Protein AF-A0A966YAI9-F1 (afdb_monomer_lite)

Foldseek 3Di:
DDDDDDDDDDDDDDPPDPDPVVVVVVLVVVLVVQCVVDPFDFDWDDDPPDTDTDTDRSVNVVVVVVVVVVVVVVVVVVVVVVVCCVVPDPCPVVVVVVVVVVVVVVVVVVVVVVVVVVVVVVVVVVVVVVVVVVVVVVVVVVVVVVVVVVVVVVVVVVVVVVVVVVVVVVVVVVVVVVVVVVVCPVDDDPPVVVVVVVVVVVVVVVVVVVVVVVVVVVVVVVVVVVVVVVVVVVVVVVVVVVVVVVVVVVVVVVVVVCVVCVVVCVVCVVVVHHVVVVVVVVD

Sequence (283 aa):
MPAPKMDVTKLASGKKAWDPFMKLGLLQRIDRVFSGLFPERRVFLKSDDDTRFIRLRPSTQAGVFGGVALIIAWSIVATSILLIDSIGAGNFREQAIRDQETYQQRLQIMASERDASVKIATTVMASYEAALAEIAVMQERLLAQEVDRLELASGVDVLQSNLNAALVERSELTTELERAQSENDGSEDAQTVAKATTRDMATIDYLTTALRDTAQERDKIIKDAQAALNQAEELRIEMRLMEERNELIFRQIEEAMNVSIGPLDKMFRASGQDPERIMSTIR

Structure (mmCIF, N/CA/C/O backbone):
data_AF-A0A966YAI9-F1
#
_entry.id   AF-A0A966YAI9-F1
#
loop_
_atom_site.group_PDB
_atom_site.id
_atom_site.type_symbol
_atom_site.label_atom_id
_atom_site.label_alt_id
_atom_site.label_comp_id
_atom_site.label_asym_id
_atom_site.label_entity_id
_atom_site.label_seq_id
_atom_site.pdbx_PDB_ins_code
_atom_site.Cartn_x
_atom_site.Cartn_y
_atom_site.Cartn_z
_atom_site.occupancy
_atom_site.B_iso_or_equiv
_atom_site.auth_seq_id
_atom_site.auth_comp_id
_atom_site.auth_asym_id
_atom_site.auth_atom_id
_atom_site.pdbx_PDB_model_num
ATOM 1 N N . MET A 1 1 ? 7.667 8.302 -122.338 1.00 32.66 1 MET A N 1
ATOM 2 C CA . MET A 1 1 ? 7.157 9.476 -123.090 1.00 32.66 1 MET A CA 1
ATOM 3 C C . MET A 1 1 ? 6.673 10.512 -122.072 1.00 32.66 1 MET A C 1
ATOM 5 O O . MET A 1 1 ? 6.240 10.070 -121.016 1.00 32.66 1 MET A O 1
ATOM 9 N N . PRO A 1 2 ? 6.773 11.828 -122.328 1.00 43.25 2 PRO A N 1
ATOM 10 C CA . PRO A 1 2 ? 8.049 12.561 -122.367 1.00 43.25 2 PRO A CA 1
ATOM 11 C C . PRO A 1 2 ? 8.095 13.783 -121.405 1.00 43.25 2 PRO A C 1
ATOM 13 O O . PRO A 1 2 ? 7.122 14.085 -120.726 1.00 43.25 2 PRO A O 1
ATOM 16 N N . ALA A 1 3 ? 9.245 14.470 -121.344 1.00 48.38 3 ALA A N 1
ATOM 17 C CA . ALA A 1 3 ? 9.488 15.676 -120.527 1.00 48.38 3 ALA A CA 1
ATOM 18 C C . ALA A 1 3 ? 8.989 16.985 -121.189 1.00 48.38 3 ALA A C 1
ATOM 20 O O . ALA A 1 3 ? 8.608 16.964 -122.362 1.00 48.38 3 ALA A O 1
ATOM 21 N N . PRO A 1 4 ? 9.030 18.126 -120.467 1.00 53.78 4 PRO A N 1
ATOM 22 C CA . PRO A 1 4 ? 10.086 19.141 -120.723 1.00 53.78 4 PRO A CA 1
ATOM 23 C C . PRO A 1 4 ? 10.650 19.748 -119.391 1.00 53.78 4 PRO A C 1
ATOM 25 O O . PRO A 1 4 ? 9.991 19.650 -118.364 1.00 53.78 4 PRO A O 1
ATOM 28 N N . LYS A 1 5 ? 11.908 20.219 -119.215 1.00 46.94 5 LYS A N 1
ATOM 29 C CA . LYS A 1 5 ? 12.649 21.368 -119.824 1.00 46.94 5 LYS A CA 1
ATOM 30 C C . LYS A 1 5 ? 11.814 22.675 -119.799 1.00 46.94 5 LYS A C 1
ATOM 32 O O . LYS A 1 5 ? 10.660 22.618 -120.175 1.00 46.94 5 LYS A O 1
ATOM 37 N N . MET A 1 6 ? 12.240 23.886 -119.414 1.00 40.56 6 MET A N 1
ATOM 38 C CA . MET A 1 6 ? 13.531 24.579 -119.175 1.00 40.56 6 MET A CA 1
ATOM 39 C C . MET A 1 6 ? 13.192 25.963 -118.510 1.00 40.56 6 MET A C 1
ATOM 41 O O . MET A 1 6 ? 12.035 26.358 -118.599 1.00 40.56 6 MET A O 1
ATOM 45 N N . ASP A 1 7 ? 14.040 26.790 -117.870 1.00 42.19 7 ASP A N 1
ATOM 46 C CA . ASP A 1 7 ? 15.460 26.745 -117.448 1.00 42.19 7 ASP A CA 1
ATOM 47 C C . ASP A 1 7 ? 15.748 27.815 -116.329 1.00 42.19 7 ASP A C 1
ATOM 49 O O . ASP A 1 7 ? 14.828 28.393 -115.755 1.00 42.19 7 ASP A O 1
ATOM 53 N N . VAL A 1 8 ? 17.029 28.080 -116.031 1.00 49.47 8 VAL A N 1
ATOM 54 C CA . VAL A 1 8 ? 17.659 29.076 -115.124 1.00 49.47 8 VAL A CA 1
ATOM 55 C C . VAL A 1 8 ? 17.042 30.484 -114.935 1.00 49.47 8 VAL A C 1
ATOM 57 O O . VAL A 1 8 ? 16.846 31.227 -115.888 1.00 49.47 8 VAL A O 1
ATOM 60 N N . THR A 1 9 ? 17.057 30.979 -113.683 1.00 43.94 9 THR A N 1
ATOM 61 C CA . THR A 1 9 ? 17.767 32.237 -113.315 1.00 43.94 9 THR A CA 1
ATOM 62 C C . THR A 1 9 ? 18.320 32.199 -111.877 1.00 43.94 9 THR A C 1
ATOM 64 O O . THR A 1 9 ? 17.805 31.515 -110.998 1.00 43.94 9 THR A O 1
ATOM 67 N N . LYS A 1 10 ? 19.436 32.909 -111.660 1.00 49.66 10 LYS A N 1
ATOM 68 C CA . LYS A 1 10 ? 20.232 32.964 -110.417 1.00 49.66 10 LYS A CA 1
ATOM 69 C C . LYS A 1 10 ? 19.515 33.714 -109.286 1.00 49.66 10 LYS A C 1
ATOM 71 O O . LYS A 1 10 ? 18.929 34.752 -109.560 1.00 49.66 10 LYS A O 1
ATOM 76 N N . LEU A 1 11 ? 19.802 33.354 -108.029 1.00 42.94 11 LEU A N 1
ATOM 77 C CA . LEU A 1 11 ? 20.073 34.341 -106.968 1.00 42.94 11 LEU A CA 1
ATOM 78 C C . LEU A 1 11 ? 21.028 33.776 -105.893 1.00 42.94 11 LEU A C 1
ATOM 80 O O . LEU A 1 11 ? 20.939 32.619 -105.491 1.00 42.94 11 LEU A O 1
ATOM 84 N N . ALA A 1 12 ? 21.988 34.618 -105.502 1.00 40.06 12 ALA A N 1
ATOM 85 C CA . ALA A 1 12 ? 23.092 34.409 -104.558 1.00 40.06 12 ALA A CA 1
ATOM 86 C C . ALA A 1 12 ? 22.718 33.610 -103.285 1.00 40.06 12 ALA A C 1
ATOM 88 O O . ALA A 1 12 ? 21.719 33.882 -102.635 1.00 40.06 12 ALA A O 1
ATOM 89 N N . SER A 1 13 ? 23.470 32.567 -102.915 1.00 42.06 13 SER A N 1
ATOM 90 C CA . SER A 1 13 ? 24.744 32.650 -102.166 1.00 42.06 13 SER A CA 1
ATOM 91 C C . SER A 1 13 ? 24.611 33.300 -100.779 1.00 42.06 13 SER A C 1
ATOM 93 O O . SER A 1 13 ? 24.667 34.517 -100.645 1.00 42.06 13 SER A O 1
ATOM 95 N N . GLY A 1 14 ? 24.538 32.458 -99.740 1.00 38.31 14 GLY A N 1
ATOM 96 C CA . GLY A 1 14 ? 24.472 32.877 -98.333 1.00 38.31 14 GLY A CA 1
ATOM 97 C C . GLY A 1 14 ? 24.963 31.825 -97.328 1.00 38.31 14 GLY A C 1
ATOM 98 O O . GLY A 1 14 ? 24.524 31.818 -96.180 1.00 38.31 14 GLY A O 1
ATOM 99 N N . LYS A 1 15 ? 25.855 30.903 -97.728 1.00 48.22 15 LYS A N 1
ATOM 100 C CA . LYS A 1 15 ? 26.471 29.963 -96.776 1.00 48.22 15 LYS A CA 1
ATOM 101 C C . LYS A 1 15 ? 27.465 30.732 -95.899 1.00 48.22 15 LYS A C 1
ATOM 103 O O . LYS A 1 15 ? 28.557 31.050 -96.361 1.00 48.22 15 LYS A O 1
ATOM 108 N N . LYS A 1 16 ? 27.099 31.005 -94.640 1.00 46.38 16 LYS A N 1
ATOM 109 C CA . LYS A 1 16 ? 28.009 31.525 -93.602 1.00 46.38 16 LYS A CA 1
ATOM 110 C C . LYS A 1 16 ? 29.106 30.493 -93.309 1.00 46.38 16 LYS A C 1
ATOM 112 O O . LYS A 1 16 ? 28.989 29.682 -92.391 1.00 46.38 16 LYS A O 1
ATOM 117 N N . ALA A 1 17 ? 30.169 30.513 -94.108 1.00 46.50 17 ALA A N 1
ATOM 118 C CA . ALA A 1 17 ? 31.429 29.895 -93.734 1.00 46.50 17 ALA A CA 1
ATOM 119 C C . ALA A 1 17 ? 31.936 30.600 -92.468 1.00 46.50 17 ALA A C 1
ATOM 121 O O . ALA A 1 17 ? 32.017 31.824 -92.430 1.00 46.50 17 ALA A O 1
ATOM 122 N N . TRP A 1 18 ? 32.219 29.839 -91.413 1.00 47.44 18 TRP A N 1
ATOM 123 C CA . TRP A 1 18 ? 32.830 30.392 -90.207 1.00 47.44 18 TRP A CA 1
ATOM 124 C C . TRP A 1 18 ? 34.301 30.693 -90.490 1.00 47.44 18 TRP A C 1
ATOM 126 O O . TRP A 1 18 ? 35.087 29.771 -90.720 1.00 47.44 18 TRP A O 1
ATOM 136 N N . ASP A 1 19 ? 34.666 31.974 -90.467 1.00 53.09 19 ASP A N 1
ATOM 137 C CA . ASP A 1 19 ? 35.997 32.429 -90.859 1.00 53.09 19 ASP A CA 1
ATOM 138 C C . ASP A 1 19 ? 37.114 31.814 -89.994 1.00 53.09 19 ASP A C 1
ATOM 140 O O . ASP A 1 19 ? 37.069 31.906 -88.758 1.00 53.09 19 ASP A O 1
ATOM 144 N N . PRO A 1 20 ? 38.192 31.272 -90.598 1.00 55.00 20 PRO A N 1
ATOM 145 C CA . PRO A 1 20 ? 39.353 30.795 -89.843 1.00 55.00 20 PRO A CA 1
ATOM 146 C C . PRO A 1 20 ? 40.054 31.924 -89.062 1.00 55.00 20 PRO A C 1
ATOM 148 O O . PRO A 1 20 ? 40.731 31.663 -88.066 1.00 55.00 20 PRO A O 1
ATOM 151 N N . PHE A 1 21 ? 39.836 33.186 -89.448 1.00 52.75 21 PHE A N 1
ATOM 152 C CA . PHE A 1 21 ? 40.378 34.366 -88.773 1.00 52.75 21 PHE A CA 1
ATOM 153 C C . PHE A 1 21 ? 39.797 34.601 -87.368 1.00 52.75 21 PHE A C 1
ATOM 155 O O . PHE A 1 21 ? 40.538 35.018 -86.476 1.00 52.75 21 PHE A O 1
ATOM 162 N N . MET A 1 22 ? 38.522 34.267 -87.111 1.00 54.09 22 MET A N 1
ATOM 163 C CA . MET A 1 22 ? 37.964 34.374 -85.751 1.00 54.09 22 MET A CA 1
ATOM 164 C C . MET A 1 22 ? 38.626 33.389 -84.783 1.00 54.09 22 MET A C 1
ATOM 166 O O . MET A 1 22 ? 38.847 33.729 -83.620 1.00 54.09 22 MET A O 1
ATOM 170 N N . LYS A 1 23 ? 39.009 32.196 -85.264 1.00 51.62 23 LYS A N 1
ATOM 171 C CA . LYS A 1 23 ? 39.736 31.212 -84.449 1.00 51.62 23 LYS A CA 1
ATOM 172 C C . LYS A 1 23 ? 41.107 31.746 -84.031 1.00 51.62 23 LYS A C 1
ATOM 174 O O . LYS A 1 23 ? 41.444 31.644 -82.856 1.00 51.62 23 LYS A O 1
ATOM 179 N N . LEU A 1 24 ? 41.852 32.386 -84.940 1.00 55.16 24 LEU A N 1
ATOM 180 C CA . LEU A 1 24 ? 43.122 33.048 -84.605 1.00 55.16 24 LEU A CA 1
ATOM 181 C C . LEU A 1 24 ? 42.940 34.160 -83.559 1.00 55.16 24 LEU A C 1
ATOM 183 O O . LEU A 1 24 ? 43.685 34.199 -82.583 1.00 55.16 24 LEU A O 1
ATOM 187 N N . GLY A 1 25 ? 41.939 35.031 -83.725 1.00 56.38 25 GLY A N 1
ATOM 188 C CA . GLY A 1 25 ? 41.693 36.142 -82.798 1.00 56.38 25 GLY A CA 1
ATOM 189 C C . GLY A 1 25 ? 41.266 35.698 -81.393 1.00 56.38 25 GLY A C 1
ATOM 190 O O . GLY A 1 25 ? 41.714 36.278 -80.404 1.00 56.38 25 GLY A O 1
ATOM 191 N N . LEU A 1 26 ? 40.440 34.652 -81.286 1.00 59.31 26 LEU A N 1
ATOM 192 C CA . LEU A 1 26 ? 40.054 34.059 -80.000 1.00 59.31 26 LEU A CA 1
ATOM 193 C C . LEU A 1 26 ? 41.229 33.336 -79.336 1.00 59.31 26 LEU A C 1
ATOM 195 O O . LEU A 1 26 ? 41.488 33.580 -78.161 1.00 59.31 26 LEU A O 1
ATOM 199 N N . LEU A 1 27 ? 41.989 32.530 -80.086 1.00 55.25 27 LEU A N 1
ATOM 200 C CA . LEU A 1 27 ? 43.189 31.860 -79.574 1.00 55.25 27 LEU A CA 1
ATOM 201 C C . LEU A 1 27 ? 44.230 32.866 -79.068 1.00 55.25 27 LEU A C 1
ATOM 203 O O . LEU A 1 27 ? 44.759 32.676 -77.983 1.00 55.25 27 LEU A O 1
ATOM 207 N N . GLN A 1 28 ? 44.461 33.975 -79.778 1.00 60.47 28 GLN A N 1
ATOM 208 C CA . GLN A 1 28 ? 45.377 35.037 -79.336 1.00 60.47 28 GLN A CA 1
ATOM 209 C C . GLN A 1 28 ? 44.883 35.800 -78.099 1.00 60.47 28 GLN A C 1
ATOM 211 O O . GLN A 1 28 ? 45.699 36.255 -77.300 1.00 60.47 28 GLN A O 1
ATOM 216 N N . ARG A 1 29 ? 43.565 35.969 -77.923 1.00 58.81 29 ARG A N 1
ATOM 217 C CA . ARG A 1 29 ? 42.994 36.584 -76.711 1.00 58.81 29 ARG A CA 1
ATOM 218 C C . ARG A 1 29 ? 43.079 35.639 -75.514 1.00 58.81 29 ARG A C 1
ATOM 220 O O . ARG A 1 29 ? 43.425 36.092 -74.430 1.00 58.81 29 ARG A O 1
ATOM 227 N N . ILE A 1 30 ? 42.839 34.346 -75.726 1.00 59.09 30 ILE A N 1
ATOM 228 C CA . ILE A 1 30 ? 43.026 33.300 -74.714 1.00 59.09 30 ILE A CA 1
ATOM 229 C C . ILE A 1 30 ? 44.511 33.206 -74.335 1.00 59.09 30 ILE A C 1
ATOM 231 O O . ILE A 1 30 ? 44.821 33.358 -73.160 1.00 59.09 30 ILE A O 1
ATOM 235 N N . ASP A 1 31 ? 45.436 33.085 -75.297 1.00 57.22 31 ASP A N 1
ATOM 236 C CA . ASP A 1 31 ? 46.885 33.093 -75.027 1.00 57.22 31 ASP A CA 1
ATOM 237 C C . ASP A 1 31 ? 47.309 34.360 -74.264 1.00 57.22 31 ASP A C 1
ATOM 239 O O . ASP A 1 31 ? 48.105 34.249 -73.345 1.00 57.22 31 ASP A O 1
ATOM 243 N N . ARG A 1 32 ? 46.756 35.547 -74.566 1.00 59.72 32 ARG A N 1
ATOM 244 C CA . ARG A 1 32 ? 47.108 36.807 -73.872 1.00 59.72 32 ARG A CA 1
ATOM 245 C C . ARG A 1 32 ? 46.563 36.914 -72.442 1.00 59.72 32 ARG A C 1
ATOM 247 O O . ARG A 1 32 ? 47.169 37.590 -71.615 1.00 59.72 32 ARG A O 1
ATOM 254 N N . VAL A 1 33 ? 45.431 36.277 -72.142 1.00 61.25 33 VAL A N 1
ATOM 255 C CA . VAL A 1 33 ? 44.892 36.192 -70.771 1.00 61.25 33 VAL A CA 1
ATOM 256 C C . VAL A 1 33 ? 45.637 35.115 -69.976 1.00 61.25 33 VAL A C 1
ATOM 258 O O . VAL A 1 33 ? 46.024 35.347 -68.834 1.00 61.25 33 VAL A O 1
ATOM 261 N N . PHE A 1 34 ? 45.915 33.962 -70.589 1.00 55.72 34 PHE A N 1
ATOM 262 C CA . PHE A 1 34 ? 46.631 32.863 -69.939 1.00 55.72 34 PHE A CA 1
ATOM 263 C C . PHE A 1 34 ? 48.150 33.077 -69.850 1.00 55.72 34 PHE A C 1
ATOM 265 O O . PHE A 1 34 ? 48.759 32.535 -68.932 1.00 55.72 34 PHE A O 1
ATOM 272 N N . SER A 1 35 ? 48.768 33.916 -70.690 1.00 55.69 35 SER A N 1
ATOM 273 C CA . SER A 1 35 ? 50.199 34.262 -70.594 1.00 55.69 35 SER A CA 1
ATOM 274 C C . SER A 1 35 ? 50.563 35.003 -69.306 1.00 55.69 35 SER A C 1
ATOM 276 O O . SER A 1 35 ? 51.736 35.051 -68.950 1.00 55.69 35 SER A O 1
ATOM 278 N N . GLY A 1 36 ? 49.576 35.578 -68.605 1.00 58.84 36 GLY A N 1
ATOM 279 C CA . GLY A 1 36 ? 49.766 36.163 -67.276 1.00 58.84 36 GLY A CA 1
ATOM 280 C C . GLY A 1 36 ? 49.837 35.1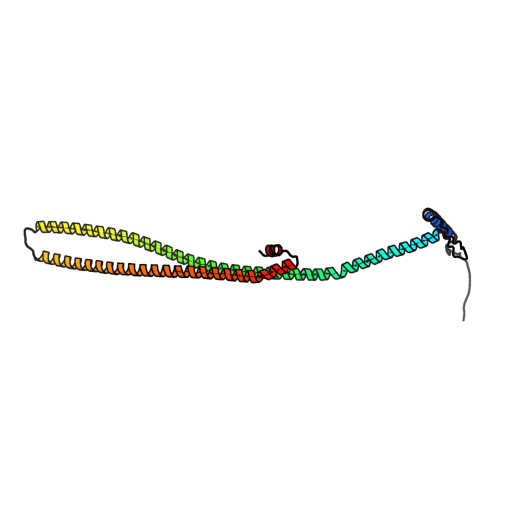32 -66.141 1.00 58.84 36 GLY A C 1
ATOM 281 O O . GLY A 1 36 ? 50.464 35.411 -65.125 1.00 58.84 36 GLY A O 1
ATOM 282 N N . LEU A 1 37 ? 49.230 33.946 -66.304 1.00 57.97 37 LEU A N 1
ATOM 283 C CA . LEU A 1 37 ? 49.226 32.877 -65.289 1.00 57.97 37 LEU A CA 1
ATOM 284 C C . LEU A 1 37 ? 50.182 31.719 -65.619 1.00 57.97 37 LEU A C 1
ATOM 286 O O . LEU A 1 37 ? 50.722 31.095 -64.709 1.00 57.97 37 LEU A O 1
ATOM 290 N N . PHE A 1 38 ? 50.411 31.433 -66.903 1.00 56.06 38 PHE A N 1
ATOM 291 C CA . PHE A 1 38 ? 51.269 30.345 -67.375 1.00 56.06 38 PHE A CA 1
ATOM 292 C C . PHE A 1 38 ? 52.395 30.901 -68.264 1.00 56.06 38 PHE A C 1
ATOM 294 O O . PHE A 1 38 ? 52.237 30.976 -69.486 1.00 56.06 38 PHE A O 1
ATOM 301 N N . PRO A 1 39 ? 53.540 31.307 -67.676 1.00 59.50 39 PRO A N 1
ATOM 302 C CA . PRO A 1 39 ? 54.710 31.716 -68.449 1.00 59.50 39 PRO A CA 1
ATOM 303 C C . PRO A 1 39 ? 55.270 30.540 -69.262 1.00 59.50 39 PRO A C 1
ATOM 305 O O . PRO A 1 39 ? 55.205 29.389 -68.825 1.00 59.50 39 PRO A O 1
ATOM 308 N N . GLU A 1 40 ? 55.861 30.823 -70.429 1.00 57.91 40 GLU A N 1
ATOM 309 C CA . GLU A 1 40 ? 56.408 29.808 -71.345 1.00 57.91 40 GLU A CA 1
ATOM 310 C C . GLU A 1 40 ? 57.484 28.923 -70.684 1.00 57.91 40 GLU A C 1
ATOM 312 O O . GLU A 1 40 ? 58.681 29.228 -70.694 1.00 57.91 40 GLU A O 1
ATOM 317 N N . ARG A 1 41 ? 57.077 27.773 -70.137 1.00 56.81 41 ARG A N 1
ATOM 318 C CA . ARG A 1 41 ? 58.009 26.795 -69.566 1.00 56.81 41 ARG A CA 1
ATOM 319 C C . ARG A 1 41 ? 58.657 25.951 -70.660 1.00 56.81 41 ARG A C 1
ATOM 321 O O . ARG A 1 41 ? 58.045 25.048 -71.227 1.00 56.81 41 ARG A O 1
ATOM 328 N N . ARG A 1 42 ? 59.938 26.230 -70.906 1.00 59.66 42 ARG A N 1
ATOM 329 C CA . ARG A 1 42 ? 60.841 25.393 -71.706 1.00 59.66 42 ARG A CA 1
ATOM 330 C C . ARG A 1 42 ? 61.268 24.202 -70.849 1.00 59.66 42 ARG A C 1
ATOM 332 O O . ARG A 1 42 ? 62.067 24.364 -69.932 1.00 59.66 42 ARG A O 1
ATOM 339 N N . VAL A 1 43 ? 60.701 23.029 -71.118 1.00 58.97 43 VAL A N 1
ATOM 340 C CA . VAL A 1 43 ? 61.089 21.786 -70.439 1.00 58.97 43 VAL A CA 1
ATOM 341 C C . VAL A 1 43 ? 62.210 21.141 -71.244 1.00 58.97 43 VAL A C 1
ATOM 343 O O . VAL A 1 43 ? 62.028 20.803 -72.412 1.00 58.97 43 VAL A O 1
ATOM 346 N N . PHE A 1 44 ? 63.375 20.995 -70.619 1.00 56.75 44 PHE A N 1
ATOM 347 C CA . PHE A 1 44 ? 64.534 20.334 -71.205 1.00 56.75 44 PHE A CA 1
ATOM 348 C C . PHE A 1 44 ? 64.537 18.882 -70.726 1.00 56.75 44 PHE A C 1
ATOM 350 O O . PHE A 1 44 ? 64.913 18.613 -69.588 1.00 56.75 44 PHE A O 1
ATOM 357 N N . LEU A 1 45 ? 64.108 17.947 -71.576 1.00 57.53 45 LEU A N 1
ATOM 358 C CA . LEU A 1 45 ? 64.400 16.534 -71.352 1.00 57.53 45 LEU A CA 1
ATOM 359 C C . LEU A 1 45 ? 65.742 16.219 -72.011 1.00 57.53 45 LEU A C 1
ATOM 361 O O . LEU A 1 45 ? 65.856 16.224 -73.236 1.00 57.53 45 LEU A O 1
ATOM 365 N N . LYS A 1 46 ? 66.752 15.960 -71.178 1.00 49.00 46 LYS A N 1
ATOM 366 C CA . LYS A 1 46 ? 67.997 15.324 -71.598 1.00 49.00 46 LYS A CA 1
ATOM 367 C C . LYS A 1 46 ? 67.847 13.822 -71.373 1.00 49.00 46 LYS A C 1
ATOM 369 O O . LYS A 1 46 ? 67.745 13.391 -70.228 1.00 49.00 46 LYS A O 1
ATOM 374 N N . SER A 1 47 ? 67.816 13.058 -72.458 1.00 51.97 47 SER A N 1
ATOM 375 C CA . SER A 1 47 ? 68.164 11.635 -72.436 1.00 51.97 47 SER A CA 1
ATOM 376 C C . SER A 1 47 ? 69.604 11.509 -72.944 1.00 51.97 47 SER A C 1
ATOM 378 O O . SER A 1 47 ? 70.098 12.452 -73.563 1.00 51.97 47 SER A O 1
ATOM 380 N N . ASP A 1 48 ? 70.301 10.411 -72.648 1.00 56.62 48 ASP A N 1
ATOM 381 C CA . ASP A 1 48 ? 71.771 10.367 -72.762 1.00 56.62 48 ASP A CA 1
ATOM 382 C C . ASP A 1 48 ? 72.333 10.598 -74.178 1.00 56.62 48 ASP A C 1
ATOM 384 O O . ASP A 1 48 ? 73.483 11.017 -74.285 1.00 56.62 48 ASP A O 1
ATOM 388 N N . ASP A 1 49 ? 71.527 10.424 -75.234 1.00 52.75 49 ASP A N 1
ATOM 389 C CA . ASP A 1 49 ? 71.966 10.541 -76.639 1.00 52.75 49 ASP A CA 1
ATOM 390 C C . ASP A 1 49 ? 71.281 11.665 -77.463 1.00 52.75 49 ASP A C 1
ATOM 392 O O . ASP A 1 49 ? 71.662 11.901 -78.607 1.00 52.75 49 ASP A O 1
ATOM 396 N N . ASP A 1 50 ? 70.283 12.394 -76.930 1.00 47.53 50 ASP A N 1
ATOM 397 C CA . ASP A 1 50 ? 69.700 13.577 -77.611 1.00 47.53 50 ASP A CA 1
ATOM 398 C C . ASP A 1 50 ? 69.000 14.553 -76.637 1.00 47.53 50 ASP A C 1
ATOM 400 O O . ASP A 1 50 ? 68.398 14.164 -75.630 1.00 47.53 50 ASP A O 1
ATOM 404 N N . THR A 1 51 ? 69.026 15.851 -76.963 1.00 58.53 51 THR A N 1
ATOM 405 C CA . THR A 1 51 ? 68.322 16.922 -76.233 1.00 58.53 51 THR A CA 1
ATOM 406 C C . THR A 1 51 ? 67.234 17.564 -77.100 1.00 58.53 51 THR A C 1
ATOM 408 O O . THR A 1 51 ? 67.432 18.581 -77.767 1.00 58.53 51 THR A O 1
ATOM 411 N N . ARG A 1 52 ? 66.021 16.997 -77.060 1.00 55.19 52 ARG A N 1
ATOM 412 C CA . ARG A 1 52 ? 64.868 17.521 -77.814 1.00 55.19 52 ARG A CA 1
ATOM 413 C C . ARG A 1 52 ? 64.165 18.681 -77.110 1.00 55.19 52 ARG A C 1
ATOM 415 O O . ARG A 1 52 ? 63.528 18.524 -76.070 1.00 55.19 52 ARG A O 1
ATOM 422 N N . PHE A 1 53 ? 64.186 19.846 -77.752 1.00 58.41 53 PHE A N 1
ATOM 423 C CA . PHE A 1 53 ? 63.494 21.051 -77.290 1.00 58.41 53 PHE A CA 1
ATOM 424 C C . PHE A 1 53 ? 62.000 21.019 -77.639 1.00 58.41 53 PHE A C 1
ATOM 426 O O . PHE A 1 53 ? 61.615 21.275 -78.781 1.00 58.41 53 PHE A O 1
ATOM 433 N N . ILE A 1 54 ? 61.138 20.792 -76.646 1.00 62.31 54 ILE A N 1
ATOM 434 C CA . ILE A 1 54 ? 59.681 20.900 -76.808 1.00 62.31 54 ILE A CA 1
ATOM 435 C C . ILE A 1 54 ? 59.211 22.240 -76.226 1.00 62.31 54 ILE A C 1
ATOM 437 O O . ILE A 1 54 ? 59.268 22.472 -75.019 1.00 62.31 54 ILE A O 1
ATOM 441 N N . ARG A 1 55 ? 58.725 23.141 -77.090 1.00 65.94 55 ARG A N 1
ATOM 442 C CA . ARG A 1 55 ? 58.056 24.381 -76.661 1.00 65.94 55 ARG A CA 1
ATOM 443 C C . ARG A 1 55 ? 56.573 24.105 -76.441 1.00 65.94 55 ARG A C 1
ATOM 445 O O . ARG A 1 55 ? 55.816 23.978 -77.402 1.00 65.94 55 ARG A O 1
ATOM 452 N N . LEU A 1 56 ? 56.161 24.038 -75.181 1.00 63.31 56 LEU A N 1
ATOM 453 C CA . LEU A 1 56 ? 54.750 23.980 -74.812 1.00 63.31 56 LEU A CA 1
ATOM 454 C C . LEU A 1 56 ? 54.138 25.379 -74.960 1.00 63.31 56 LEU A C 1
ATOM 456 O O . LEU A 1 56 ? 54.579 26.317 -74.299 1.00 63.31 56 LEU A O 1
ATOM 460 N N . ARG A 1 57 ? 53.136 25.527 -75.835 1.00 65.56 57 ARG A N 1
ATOM 461 C CA . ARG A 1 57 ? 52.390 26.788 -75.975 1.00 65.56 57 ARG A CA 1
ATOM 462 C C . ARG A 1 57 ? 51.492 27.004 -74.744 1.00 65.56 57 ARG A C 1
ATOM 464 O O . ARG A 1 57 ? 50.916 26.015 -74.275 1.00 65.56 57 ARG A O 1
ATOM 471 N N . PRO A 1 58 ? 51.313 28.245 -74.244 1.00 67.19 58 PRO A N 1
ATOM 472 C CA . PRO A 1 58 ? 50.473 28.522 -73.073 1.00 67.19 58 PRO A CA 1
ATOM 473 C C . PRO A 1 58 ? 49.048 27.961 -73.203 1.00 67.19 58 PRO A C 1
ATOM 475 O O . PRO A 1 58 ? 48.577 27.262 -72.308 1.00 67.19 58 PRO A O 1
ATOM 478 N N . SER A 1 59 ? 48.410 28.142 -74.362 1.00 69.38 59 SER A N 1
ATOM 479 C CA . SER A 1 59 ? 47.120 27.532 -74.726 1.00 69.38 59 SER A CA 1
ATOM 480 C C . SER A 1 59 ? 47.052 26.005 -74.555 1.00 69.38 59 SER A C 1
ATOM 482 O O . SER A 1 59 ? 46.012 25.486 -74.151 1.00 69.38 59 SER A O 1
ATOM 484 N N . THR A 1 60 ? 48.135 25.264 -74.811 1.00 77.12 60 THR A N 1
ATOM 485 C CA . THR A 1 60 ? 48.168 23.804 -74.605 1.00 77.12 60 THR A CA 1
ATOM 486 C C . THR A 1 60 ? 48.230 23.447 -73.120 1.00 77.12 60 THR A C 1
ATOM 488 O O . THR A 1 60 ? 47.542 22.525 -72.688 1.00 77.12 60 THR A O 1
ATOM 491 N N . GLN A 1 61 ? 48.996 24.197 -72.320 1.00 71.00 61 GLN A N 1
ATOM 492 C CA . GLN A 1 61 ? 49.050 23.997 -70.866 1.00 71.00 61 GLN A CA 1
ATOM 493 C C . GLN A 1 61 ? 47.702 24.331 -70.212 1.00 71.00 61 GLN A C 1
ATOM 495 O O . GLN A 1 61 ? 47.192 23.532 -69.428 1.00 71.00 61 GLN A O 1
ATOM 500 N N . ALA A 1 62 ? 47.078 25.447 -70.602 1.00 77.88 62 ALA A N 1
ATOM 501 C CA . ALA A 1 62 ? 45.747 25.839 -70.141 1.00 77.88 62 ALA A CA 1
ATOM 502 C C . ALA A 1 62 ? 44.682 24.765 -70.434 1.00 77.88 62 ALA A C 1
ATOM 504 O O . ALA A 1 62 ? 43.865 24.459 -69.567 1.00 77.88 62 ALA A O 1
ATOM 505 N N . GLY A 1 63 ? 44.725 24.141 -71.619 1.00 81.38 63 GLY A N 1
ATOM 506 C CA . GLY A 1 63 ? 43.833 23.033 -71.976 1.00 81.38 63 GLY A CA 1
ATOM 507 C C . GLY A 1 63 ? 44.013 21.793 -71.091 1.00 81.38 63 GLY A C 1
ATOM 508 O O . GLY A 1 63 ? 43.023 21.219 -70.640 1.00 81.38 63 GLY A O 1
ATOM 509 N N . VAL A 1 64 ? 45.259 21.408 -70.787 1.00 83.50 64 VAL A N 1
ATOM 510 C CA . VAL A 1 64 ? 45.554 20.270 -69.894 1.00 83.50 64 VAL A CA 1
ATOM 511 C C . VAL A 1 64 ? 45.083 20.552 -68.464 1.00 83.50 64 VAL A C 1
ATOM 513 O O . VAL A 1 64 ? 44.380 19.724 -67.886 1.00 83.50 64 VAL A O 1
ATOM 516 N N . PHE A 1 65 ? 45.395 21.728 -67.907 1.00 84.00 65 PHE A N 1
ATOM 517 C CA . PHE A 1 65 ? 44.927 22.109 -66.569 1.00 84.00 65 PHE A CA 1
ATOM 518 C C . PHE A 1 65 ? 43.398 22.202 -66.490 1.00 84.00 65 PHE A C 1
ATOM 520 O O . PHE A 1 65 ? 42.816 21.708 -65.526 1.00 84.00 65 PHE A O 1
ATOM 527 N N . GLY A 1 66 ? 42.739 22.760 -67.510 1.00 88.50 66 GLY A N 1
ATOM 528 C CA . GLY A 1 66 ? 41.277 22.812 -67.589 1.00 88.50 66 GLY A CA 1
ATOM 529 C C . GLY A 1 66 ? 40.632 21.423 -67.641 1.00 88.50 66 GLY A C 1
ATOM 530 O O . GLY A 1 66 ? 39.655 21.179 -66.938 1.00 88.50 66 GLY A O 1
ATOM 531 N N . GLY A 1 67 ? 41.206 20.491 -68.410 1.00 90.44 67 GLY A N 1
ATOM 532 C CA . GLY A 1 67 ? 40.740 19.102 -68.471 1.00 90.44 67 GLY A CA 1
ATOM 533 C C . GLY A 1 67 ? 40.867 18.369 -67.132 1.00 90.44 67 GLY A C 1
ATOM 534 O O . GLY A 1 67 ? 39.908 17.745 -66.681 1.00 90.44 67 GLY A O 1
ATOM 535 N N . VAL A 1 68 ? 42.014 18.497 -66.455 1.00 91.25 68 VAL A N 1
ATOM 536 C CA . VAL A 1 68 ? 42.229 17.905 -65.121 1.00 91.25 68 VAL A CA 1
ATOM 537 C C . VAL A 1 68 ? 41.282 18.518 -64.084 1.00 91.25 68 VAL A C 1
ATOM 539 O O . VAL A 1 68 ? 40.649 17.783 -63.329 1.00 91.25 68 VAL A O 1
ATOM 542 N N . ALA A 1 69 ? 41.120 19.845 -64.079 1.00 90.75 69 ALA A N 1
ATOM 543 C CA . ALA A 1 69 ? 40.199 20.531 -63.174 1.00 90.75 69 ALA A CA 1
ATOM 544 C C . ALA A 1 69 ? 38.738 20.094 -63.382 1.00 90.75 69 ALA A C 1
ATOM 546 O O . ALA A 1 69 ? 38.016 19.897 -62.407 1.00 90.75 69 ALA A O 1
ATOM 547 N N . LEU A 1 70 ? 38.313 19.882 -64.634 1.00 95.50 70 LEU A N 1
ATOM 548 C CA . LEU A 1 70 ? 36.966 19.410 -64.961 1.00 95.50 70 LEU A CA 1
ATOM 549 C C . LEU A 1 70 ? 36.729 17.969 -64.487 1.00 95.50 70 LEU A C 1
ATOM 551 O O . LEU A 1 70 ? 35.670 17.690 -63.930 1.00 95.50 70 LEU A O 1
ATOM 555 N N . ILE A 1 71 ? 37.710 17.072 -64.637 1.00 95.38 71 ILE A N 1
ATOM 556 C CA . ILE A 1 71 ? 37.622 15.692 -64.122 1.00 95.38 71 ILE A CA 1
ATOM 557 C C . ILE A 1 71 ? 37.532 15.685 -62.589 1.00 95.38 71 ILE A C 1
ATOM 559 O O . ILE A 1 71 ? 36.713 14.956 -62.031 1.00 95.38 71 ILE A O 1
ATOM 563 N N . ILE A 1 72 ? 38.321 16.517 -61.901 1.00 95.75 72 ILE A N 1
ATOM 564 C CA . ILE A 1 72 ? 38.265 16.645 -60.435 1.00 95.75 72 ILE A CA 1
ATOM 565 C C . ILE A 1 72 ? 36.901 17.192 -59.994 1.00 95.75 72 ILE A C 1
ATOM 567 O O . ILE A 1 72 ? 36.268 16.606 -59.118 1.00 95.75 72 ILE A O 1
ATOM 571 N N . ALA A 1 73 ? 36.409 18.262 -60.627 1.00 94.75 73 ALA A N 1
ATOM 572 C CA . ALA A 1 73 ? 35.095 18.830 -60.329 1.00 94.75 73 ALA A CA 1
ATOM 573 C C . ALA A 1 73 ? 33.964 17.808 -60.547 1.00 94.75 73 ALA A C 1
ATOM 575 O O . ALA A 1 73 ? 33.087 17.667 -59.695 1.00 94.75 73 ALA A O 1
ATOM 576 N N . TRP A 1 74 ? 34.018 17.042 -61.641 1.00 96.00 74 TRP A N 1
ATOM 577 C CA . TRP A 1 74 ? 33.063 15.968 -61.916 1.00 96.00 74 TRP A CA 1
ATOM 578 C C . TRP A 1 74 ? 33.128 14.844 -60.873 1.00 96.00 74 TRP A C 1
ATOM 580 O O . TRP A 1 74 ? 32.090 14.389 -60.398 1.00 96.00 74 TRP A O 1
ATOM 590 N N . SER A 1 75 ? 34.333 14.438 -60.461 1.00 96.25 75 SER A N 1
ATOM 591 C CA . SER A 1 75 ? 34.536 13.423 -59.419 1.00 96.25 75 SER A CA 1
ATOM 592 C C . SER A 1 75 ? 33.959 13.852 -58.064 1.00 96.25 75 SER A C 1
ATOM 594 O O . SER A 1 75 ? 33.309 13.052 -57.390 1.00 96.25 75 SER A O 1
ATOM 596 N N . ILE A 1 76 ? 34.115 15.128 -57.685 1.00 94.94 76 ILE A N 1
ATOM 597 C CA . ILE A 1 76 ? 33.532 15.685 -56.453 1.00 94.94 76 ILE A CA 1
ATOM 598 C C . ILE A 1 76 ? 31.998 15.623 -56.503 1.00 94.94 76 ILE A C 1
ATOM 600 O O . ILE A 1 76 ? 31.373 15.159 -55.549 1.00 94.94 76 ILE A O 1
ATOM 604 N N . VAL A 1 77 ? 31.385 16.031 -57.621 1.00 94.38 77 VAL A N 1
ATOM 605 C CA . VAL A 1 77 ? 29.923 15.970 -57.802 1.00 94.38 77 VAL A CA 1
ATOM 606 C C . VAL A 1 77 ? 29.418 14.523 -57.766 1.00 94.38 77 VAL A C 1
ATOM 608 O O . VAL A 1 77 ? 28.468 14.231 -57.043 1.00 94.38 77 VAL A O 1
ATOM 611 N N . ALA A 1 78 ? 30.075 13.604 -58.479 1.00 94.38 78 ALA A N 1
ATOM 612 C CA . ALA A 1 78 ? 29.702 12.190 -58.503 1.00 94.38 78 ALA A CA 1
ATOM 613 C C . ALA A 1 78 ? 29.815 11.526 -57.116 1.00 94.38 78 ALA A C 1
ATOM 615 O O . ALA A 1 78 ? 28.903 10.818 -56.693 1.00 94.38 78 ALA A O 1
ATOM 616 N N . THR A 1 79 ? 30.895 11.806 -56.379 1.00 93.12 79 THR A N 1
ATOM 617 C CA . THR A 1 79 ? 31.093 11.307 -55.006 1.00 93.12 79 THR A CA 1
ATOM 618 C C . THR A 1 79 ? 30.024 11.855 -54.057 1.00 93.12 79 THR A C 1
ATOM 620 O O . THR A 1 79 ? 29.488 11.106 -53.245 1.00 93.12 79 THR A O 1
ATOM 623 N N . SER A 1 80 ? 29.663 13.137 -54.185 1.00 90.75 80 SER A N 1
ATOM 624 C CA . SER A 1 80 ? 28.614 13.766 -53.371 1.00 90.75 80 SER A CA 1
ATOM 625 C C . SER A 1 80 ? 27.243 13.105 -53.565 1.00 90.75 80 SER A C 1
ATOM 627 O O . SER A 1 80 ? 26.562 12.804 -52.587 1.00 90.75 80 SER A O 1
ATOM 629 N N . ILE A 1 81 ? 26.863 12.799 -54.813 1.00 86.94 81 ILE A N 1
ATOM 630 C CA . ILE A 1 81 ? 25.593 12.120 -55.125 1.00 86.94 81 ILE A CA 1
ATOM 631 C C . ILE A 1 81 ? 25.554 10.716 -54.496 1.00 86.94 81 ILE A C 1
ATOM 633 O O . ILE A 1 81 ? 24.581 10.373 -53.828 1.00 86.94 81 ILE A O 1
ATOM 637 N N . LEU A 1 82 ? 26.629 9.929 -54.632 1.00 84.44 82 LEU A N 1
ATOM 638 C CA . LEU A 1 82 ? 26.709 8.582 -54.046 1.00 84.44 82 LEU A CA 1
ATOM 639 C C . LEU A 1 82 ? 26.680 8.591 -52.508 1.00 84.44 82 LEU A C 1
ATOM 641 O O . LEU A 1 82 ? 26.073 7.711 -51.896 1.00 84.44 82 LEU A O 1
ATOM 645 N N . LEU A 1 83 ? 27.310 9.580 -51.868 1.00 82.81 83 LEU A N 1
ATOM 646 C CA . LEU A 1 83 ? 27.247 9.743 -50.412 1.00 82.81 83 LEU A CA 1
ATOM 647 C C . LEU A 1 83 ? 25.827 10.093 -49.940 1.00 82.81 83 LEU A C 1
ATOM 649 O O . LEU A 1 83 ? 25.375 9.553 -48.935 1.00 82.81 83 LEU A O 1
ATOM 653 N N . ILE A 1 84 ? 25.098 10.932 -50.682 1.00 81.25 84 ILE A N 1
ATOM 654 C CA . ILE A 1 84 ? 23.710 11.290 -50.355 1.00 81.25 84 ILE A CA 1
ATOM 655 C C . ILE A 1 84 ? 22.786 10.066 -50.454 1.00 81.25 84 ILE A C 1
ATOM 657 O O . ILE A 1 84 ? 22.060 9.783 -49.500 1.00 81.25 84 ILE A O 1
ATOM 661 N N . ASP A 1 85 ? 22.854 9.297 -51.546 1.00 72.25 85 ASP A N 1
ATOM 662 C CA . ASP A 1 85 ? 22.013 8.099 -51.718 1.00 72.25 85 ASP A CA 1
ATOM 663 C C . ASP A 1 85 ? 22.357 6.984 -50.714 1.00 72.25 85 ASP A C 1
ATOM 665 O O . ASP A 1 85 ? 21.456 6.362 -50.143 1.00 72.25 85 ASP A O 1
ATOM 669 N N . SER A 1 86 ? 23.649 6.751 -50.445 1.00 68.38 86 SER A N 1
ATOM 670 C CA . SER A 1 86 ? 24.082 5.700 -49.505 1.00 68.38 86 SER A CA 1
ATOM 671 C C . SER A 1 86 ? 23.686 5.971 -48.049 1.00 68.38 86 SER A C 1
ATOM 673 O O . SER A 1 86 ? 23.463 5.022 -47.298 1.00 68.38 86 SER A O 1
ATOM 675 N N . ILE A 1 87 ? 23.552 7.240 -47.653 1.00 66.81 87 ILE A N 1
ATOM 676 C CA . ILE A 1 87 ? 23.112 7.641 -46.307 1.00 66.81 87 ILE A CA 1
ATOM 677 C C . ILE A 1 87 ? 21.576 7.768 -46.234 1.00 66.81 87 ILE A C 1
ATOM 679 O O . ILE A 1 87 ? 20.981 7.490 -45.192 1.00 66.81 87 ILE A O 1
ATOM 683 N N . GLY A 1 88 ? 20.918 8.167 -47.329 1.00 61.44 88 GLY A N 1
ATOM 684 C CA . GLY A 1 88 ? 19.499 8.537 -47.346 1.00 61.44 88 GLY A CA 1
ATOM 685 C C . GLY A 1 88 ? 18.487 7.394 -47.484 1.00 61.44 88 GLY A C 1
ATOM 686 O O . GLY A 1 88 ? 17.399 7.486 -46.919 1.00 61.44 88 GLY A O 1
ATOM 687 N N . ALA A 1 89 ? 18.789 6.325 -48.228 1.00 61.78 89 ALA A N 1
ATOM 688 C CA . ALA A 1 89 ? 17.743 5.381 -48.653 1.00 61.78 89 ALA A CA 1
ATOM 689 C C . ALA A 1 89 ? 17.478 4.206 -47.688 1.00 61.78 89 ALA A C 1
ATOM 691 O O . ALA A 1 89 ? 16.332 3.779 -47.541 1.00 61.78 89 ALA A O 1
ATOM 692 N N . GLY A 1 90 ? 18.519 3.664 -47.043 1.00 63.25 90 GLY A N 1
ATOM 693 C CA . GLY A 1 90 ? 18.403 2.443 -46.230 1.00 63.25 90 GLY A CA 1
ATOM 694 C C . GLY A 1 90 ? 17.983 2.685 -44.778 1.00 63.25 90 GLY A C 1
ATOM 695 O O . GLY A 1 90 ? 17.110 1.996 -44.256 1.00 63.25 90 GLY A O 1
ATOM 696 N N . ASN A 1 91 ? 18.587 3.677 -44.117 1.00 72.62 91 ASN A N 1
ATOM 697 C CA . ASN A 1 91 ? 18.511 3.774 -42.659 1.00 72.62 91 ASN A CA 1
ATOM 698 C C . ASN A 1 91 ? 17.167 4.321 -42.143 1.00 72.62 91 ASN A C 1
ATOM 700 O O . ASN A 1 91 ? 16.605 3.755 -41.214 1.00 72.62 91 ASN A O 1
ATOM 704 N N . PHE A 1 92 ? 16.606 5.379 -42.741 1.00 77.12 92 PHE A N 1
ATOM 705 C CA . PHE A 1 92 ? 15.449 6.080 -42.155 1.00 77.12 92 PHE A CA 1
ATOM 706 C C . PHE A 1 92 ? 14.172 5.237 -42.064 1.00 77.12 92 PHE A C 1
ATOM 708 O O . PHE A 1 92 ? 13.449 5.344 -41.076 1.00 77.12 92 PHE A O 1
ATOM 715 N N . ARG A 1 93 ? 13.881 4.384 -43.056 1.00 81.81 93 ARG A N 1
ATOM 716 C CA . ARG A 1 93 ? 12.683 3.527 -43.014 1.00 81.81 93 ARG A CA 1
ATOM 717 C C . ARG A 1 93 ? 12.821 2.422 -41.969 1.00 81.81 93 ARG A C 1
ATOM 719 O O . ARG A 1 93 ? 11.869 2.154 -41.246 1.00 81.81 93 ARG A O 1
ATOM 726 N N . GLU A 1 94 ? 13.989 1.794 -41.884 1.00 84.38 94 GLU A N 1
ATOM 727 C CA . GLU A 1 94 ? 14.243 0.720 -40.921 1.00 84.38 94 GLU A CA 1
ATOM 728 C C . GLU A 1 94 ? 14.389 1.261 -39.490 1.00 84.38 94 GLU A C 1
ATOM 730 O O . GLU A 1 94 ? 13.904 0.653 -38.540 1.00 84.38 94 GLU A O 1
ATOM 735 N N . GLN A 1 95 ? 14.970 2.454 -39.338 1.00 85.81 95 GLN A N 1
ATOM 736 C CA . GLN A 1 95 ? 14.990 3.203 -38.086 1.00 85.81 95 GLN A CA 1
ATOM 737 C C . GLN A 1 95 ? 13.572 3.572 -37.636 1.00 85.81 95 GLN A C 1
ATOM 739 O O . GLN A 1 95 ? 13.218 3.263 -36.506 1.00 85.81 95 GLN A O 1
ATOM 744 N N . ALA A 1 96 ? 12.724 4.115 -38.518 1.00 87.94 96 ALA A N 1
ATOM 745 C CA . ALA A 1 96 ? 11.331 4.421 -38.182 1.00 87.94 96 ALA A CA 1
ATOM 746 C C . ALA A 1 96 ? 10.522 3.173 -37.774 1.00 87.94 96 ALA A C 1
ATOM 748 O O . ALA A 1 96 ? 9.688 3.260 -36.876 1.00 87.94 96 ALA A O 1
ATOM 749 N N . ILE A 1 97 ? 10.785 2.010 -38.388 1.00 90.12 97 ILE A N 1
ATOM 750 C CA . ILE A 1 97 ? 10.174 0.732 -37.984 1.00 90.12 97 ILE A CA 1
ATOM 751 C C . ILE A 1 97 ? 10.655 0.321 -36.584 1.00 90.12 97 ILE A C 1
ATOM 753 O O . ILE A 1 97 ? 9.821 0.062 -35.721 1.00 90.12 97 ILE A O 1
ATOM 757 N N . ARG A 1 98 ? 11.969 0.343 -36.312 1.00 92.12 98 ARG A N 1
ATOM 758 C CA . ARG A 1 98 ? 12.516 0.043 -34.972 1.00 92.12 98 ARG A CA 1
ATOM 759 C C . ARG A 1 98 ? 12.023 1.008 -33.893 1.00 92.12 98 ARG A C 1
ATOM 761 O O . ARG A 1 98 ? 11.734 0.581 -32.775 1.00 92.12 98 ARG A O 1
ATOM 768 N N . ASP A 1 99 ? 11.912 2.293 -34.214 1.00 93.81 99 ASP A N 1
ATOM 769 C CA . ASP A 1 99 ? 11.402 3.318 -33.302 1.00 93.81 99 ASP A CA 1
ATOM 770 C C . ASP A 1 99 ? 9.909 3.084 -33.010 1.00 93.81 99 ASP A C 1
ATOM 772 O O . ASP A 1 99 ? 9.487 3.170 -31.855 1.00 93.81 99 ASP A O 1
ATOM 776 N N . GLN A 1 100 ? 9.119 2.696 -34.021 1.00 96.19 100 GLN A N 1
ATOM 777 C CA . GLN A 1 100 ? 7.721 2.292 -33.851 1.00 96.19 100 GLN A CA 1
ATOM 778 C C . GLN A 1 100 ? 7.588 1.029 -32.986 1.00 96.19 100 GLN A C 1
ATOM 780 O O . GLN A 1 100 ? 6.776 1.022 -32.062 1.00 96.19 100 GLN A O 1
ATOM 785 N N . GLU A 1 101 ? 8.373 -0.020 -33.245 1.00 96.44 101 GLU A N 1
ATOM 786 C CA . GLU A 1 101 ? 8.381 -1.255 -32.445 1.00 96.44 101 GLU A CA 1
ATOM 787 C C . GLU A 1 101 ? 8.755 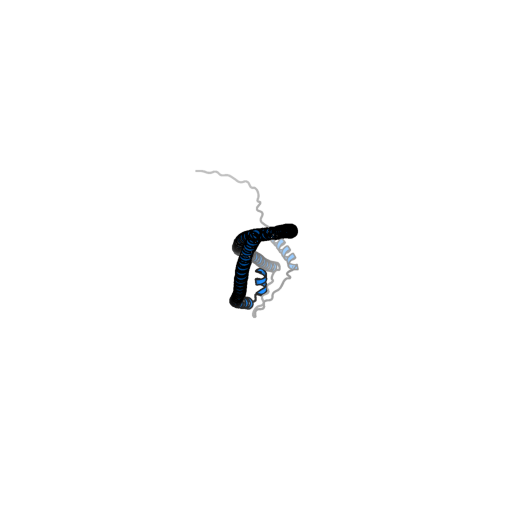-0.966 -30.985 1.00 96.44 101 GLU A C 1
ATOM 789 O O . GLU A 1 101 ? 8.053 -1.385 -30.065 1.00 96.44 101 GLU A O 1
ATOM 794 N N . THR A 1 102 ? 9.802 -0.167 -30.763 1.00 97.06 102 THR A N 1
ATOM 795 C CA . THR A 1 102 ? 10.236 0.268 -29.425 1.00 97.06 102 THR A CA 1
ATOM 796 C C . THR A 1 102 ? 9.141 1.069 -28.715 1.00 97.06 102 THR A C 1
ATOM 798 O O . THR A 1 102 ? 8.904 0.888 -27.519 1.00 97.06 102 THR A O 1
ATOM 801 N N . TYR A 1 103 ? 8.442 1.951 -29.433 1.00 97.12 103 TYR A N 1
ATOM 802 C CA . TYR A 1 103 ? 7.333 2.728 -28.885 1.00 97.12 103 TYR A CA 1
ATOM 803 C C . TYR A 1 103 ? 6.126 1.845 -28.531 1.00 97.12 103 TYR A C 1
ATOM 805 O O . TYR A 1 103 ? 5.558 1.993 -27.448 1.00 97.12 103 TYR A O 1
ATOM 813 N N . GLN A 1 104 ? 5.776 0.877 -29.384 1.00 97.94 104 GLN A N 1
ATOM 814 C CA . GLN A 1 104 ? 4.720 -0.105 -29.116 1.00 97.94 104 GLN A CA 1
ATOM 815 C C . GLN A 1 104 ? 5.049 -0.985 -27.902 1.00 97.94 104 GLN A C 1
ATOM 817 O O . GLN A 1 104 ? 4.191 -1.169 -27.041 1.00 97.94 104 GLN A O 1
ATOM 822 N N . GLN A 1 105 ? 6.294 -1.455 -27.772 1.00 97.88 105 GLN A N 1
ATOM 823 C CA . GLN A 1 105 ? 6.755 -2.205 -26.597 1.00 97.88 105 GLN A CA 1
ATOM 824 C C . GLN A 1 105 ? 6.622 -1.379 -25.309 1.00 97.88 105 GLN A C 1
ATOM 826 O O . GLN A 1 105 ? 6.072 -1.866 -24.323 1.00 97.88 105 GLN A O 1
ATOM 831 N N . ARG A 1 106 ? 7.049 -0.107 -25.321 1.00 98.00 106 ARG A N 1
ATOM 832 C CA . ARG A 1 106 ? 6.895 0.803 -24.170 1.00 98.00 106 ARG A CA 1
ATOM 833 C C . ARG A 1 106 ? 5.430 1.043 -23.809 1.00 98.00 106 ARG A C 1
ATOM 835 O O . ARG A 1 106 ? 5.093 1.015 -22.629 1.00 98.00 106 ARG A O 1
ATOM 842 N N . LEU A 1 107 ? 4.559 1.248 -24.800 1.00 98.25 107 LEU A N 1
ATOM 843 C CA . LEU A 1 107 ? 3.115 1.366 -24.574 1.00 98.25 107 LEU A CA 1
ATOM 844 C C . LEU A 1 107 ? 2.527 0.095 -23.953 1.00 98.25 107 LEU A C 1
ATOM 846 O O . LEU A 1 107 ? 1.703 0.197 -23.049 1.00 98.25 107 LEU A O 1
ATOM 850 N N . GLN A 1 108 ? 2.956 -1.088 -24.398 1.00 97.69 108 GLN A N 1
ATOM 851 C CA . GLN A 1 108 ? 2.467 -2.354 -23.856 1.00 97.69 108 GLN A CA 1
ATOM 852 C C . GLN A 1 108 ? 2.946 -2.601 -22.417 1.00 97.69 108 GLN A C 1
ATOM 854 O O . GLN A 1 108 ? 2.153 -3.062 -21.596 1.00 97.69 108 GLN A O 1
ATOM 859 N N . ILE A 1 109 ? 4.190 -2.233 -22.086 1.00 97.75 109 ILE A N 1
ATOM 860 C CA . ILE A 1 109 ? 4.705 -2.267 -20.708 1.00 97.75 109 ILE A CA 1
ATOM 861 C C . ILE A 1 109 ? 3.878 -1.327 -19.819 1.00 97.75 109 ILE A C 1
ATOM 863 O O . ILE A 1 109 ? 3.254 -1.804 -18.872 1.00 97.75 109 ILE A O 1
ATOM 867 N N . MET A 1 110 ? 3.747 -0.046 -20.187 1.00 98.06 110 MET A N 1
ATOM 868 C CA . MET A 1 110 ? 2.953 0.931 -19.421 1.00 98.06 110 MET A CA 1
ATOM 869 C C . MET A 1 110 ? 1.477 0.521 -19.275 1.00 98.06 110 MET A C 1
ATOM 871 O O . MET A 1 110 ? 0.873 0.741 -18.226 1.00 98.06 110 MET A O 1
ATOM 875 N N . ALA A 1 111 ? 0.879 -0.100 -20.297 1.00 97.81 111 ALA A N 1
ATOM 876 C CA . ALA A 1 111 ? -0.476 -0.641 -20.204 1.00 97.81 111 ALA A CA 1
ATOM 877 C C . ALA A 1 111 ? -0.559 -1.794 -19.187 1.00 97.81 111 ALA A C 1
ATOM 879 O O . ALA A 1 111 ? -1.467 -1.810 -18.358 1.00 97.81 111 ALA A O 1
ATOM 880 N N . SER A 1 112 ? 0.412 -2.715 -19.194 1.00 98.06 112 SER A N 1
ATOM 881 C CA . SER A 1 112 ? 0.458 -3.831 -18.240 1.00 98.06 112 SER A CA 1
ATOM 882 C C . SER A 1 112 ? 0.690 -3.378 -16.791 1.00 98.06 112 SER A C 1
ATOM 884 O O . SER A 1 112 ? 0.043 -3.893 -15.880 1.00 98.06 112 SER A O 1
ATOM 886 N N . GLU A 1 113 ? 1.529 -2.360 -16.576 1.00 98.00 113 GLU A N 1
ATOM 887 C CA . GLU A 1 113 ? 1.759 -1.734 -15.268 1.00 98.00 113 GLU A CA 1
ATOM 888 C C . GLU A 1 113 ? 0.496 -1.027 -14.758 1.00 98.00 113 GLU A C 1
ATOM 890 O O . GLU A 1 113 ? 0.108 -1.188 -13.596 1.00 98.00 113 GLU A O 1
ATOM 895 N N . ARG A 1 114 ? -0.196 -0.289 -15.639 1.00 98.25 114 ARG A N 1
ATOM 896 C CA . ARG A 1 114 ? -1.476 0.359 -15.326 1.00 98.25 114 ARG A CA 1
ATOM 897 C C . ARG A 1 114 ? -2.524 -0.671 -14.916 1.00 98.25 114 ARG A C 1
ATOM 899 O O . ARG A 1 114 ? -3.198 -0.482 -13.908 1.00 98.25 114 ARG A O 1
ATOM 906 N N . ASP A 1 115 ? -2.660 -1.755 -15.672 1.00 98.25 115 ASP A N 1
ATOM 907 C CA . ASP A 1 115 ? -3.670 -2.782 -15.410 1.00 98.25 115 ASP A CA 1
ATOM 908 C C . ASP A 1 115 ? -3.362 -3.563 -14.120 1.00 98.25 115 ASP A C 1
ATOM 910 O O . ASP A 1 115 ? -4.274 -3.853 -13.340 1.00 98.25 115 ASP A O 1
ATOM 914 N N . ALA A 1 116 ? -2.080 -3.805 -13.818 1.00 97.50 116 ALA A N 1
ATOM 915 C CA . ALA A 1 116 ? -1.652 -4.319 -12.518 1.00 97.50 116 ALA A CA 1
ATOM 916 C C . ALA A 1 116 ? -1.996 -3.347 -11.373 1.00 97.50 116 ALA A C 1
ATOM 918 O O . ALA A 1 116 ? -2.570 -3.764 -10.366 1.00 97.50 116 ALA A O 1
ATOM 919 N N . SER A 1 117 ? -1.736 -2.047 -11.547 1.00 97.19 117 SER A N 1
ATOM 920 C CA . SER A 1 117 ? -2.071 -1.005 -10.564 1.00 97.19 117 SER A CA 1
ATOM 921 C C . SER A 1 117 ? -3.580 -0.903 -10.315 1.00 97.19 117 SER A C 1
ATOM 923 O O . SER A 1 117 ? -4.005 -0.807 -9.167 1.00 97.19 117 SER A O 1
ATOM 925 N N . VAL A 1 118 ? -4.409 -0.997 -11.362 1.00 98.50 118 VAL A N 1
ATOM 926 C CA . VAL A 1 118 ? -5.879 -1.026 -11.245 1.00 98.50 118 VAL A CA 1
ATOM 927 C C . VAL A 1 118 ? -6.350 -2.270 -10.484 1.00 98.50 118 VAL A C 1
ATOM 929 O O . VAL A 1 118 ? -7.225 -2.169 -9.620 1.00 98.50 118 VAL A O 1
ATOM 932 N N . LYS A 1 119 ? -5.751 -3.441 -10.737 1.00 97.69 119 LYS A N 1
ATOM 933 C CA . LYS A 1 119 ? -6.058 -4.671 -9.990 1.00 97.69 119 LYS A CA 1
ATOM 934 C C . LYS A 1 119 ? -5.677 -4.562 -8.507 1.00 97.69 119 LYS A C 1
ATOM 936 O O . LYS A 1 119 ? -6.428 -5.021 -7.648 1.00 97.69 119 LYS A O 1
ATOM 941 N N . ILE A 1 120 ? -4.543 -3.937 -8.193 1.00 97.44 120 ILE A N 1
ATOM 942 C CA . ILE A 1 120 ? -4.133 -3.675 -6.806 1.00 97.44 120 ILE A CA 1
ATOM 943 C C . ILE A 1 120 ? -5.115 -2.697 -6.151 1.00 97.44 120 ILE A C 1
ATOM 945 O O . ILE A 1 120 ? -5.666 -3.016 -5.102 1.00 97.44 120 ILE A O 1
ATOM 949 N N . ALA A 1 121 ? -5.408 -1.560 -6.790 1.00 98.00 121 ALA A N 1
ATOM 950 C CA . ALA A 1 121 ? -6.315 -0.544 -6.256 1.00 98.00 121 ALA A CA 1
ATOM 951 C C . ALA A 1 121 ? -7.722 -1.096 -5.970 1.00 98.00 121 ALA A C 1
ATOM 953 O O . ALA A 1 121 ? -8.257 -0.865 -4.890 1.00 98.00 121 ALA A O 1
ATOM 954 N N . THR A 1 122 ? -8.293 -1.884 -6.886 1.00 98.00 122 THR A N 1
ATOM 955 C CA . THR A 1 122 ? -9.601 -2.538 -6.685 1.00 98.00 122 THR A CA 1
ATOM 956 C C . THR A 1 122 ? -9.582 -3.565 -5.548 1.00 98.00 122 THR A C 1
ATOM 958 O O . THR A 1 122 ? -10.526 -3.620 -4.763 1.00 98.00 122 THR A O 1
ATOM 961 N N . THR A 1 123 ? -8.494 -4.327 -5.396 1.00 97.94 123 THR A N 1
ATOM 962 C CA . THR A 1 123 ? -8.327 -5.267 -4.270 1.00 97.94 123 THR A CA 1
ATOM 963 C C . THR A 1 123 ? -8.214 -4.524 -2.934 1.00 97.94 123 THR A C 1
ATOM 965 O O . THR A 1 123 ? -8.855 -4.906 -1.956 1.00 97.94 123 THR A O 1
ATOM 968 N N . VAL A 1 124 ? -7.444 -3.430 -2.894 1.00 98.12 124 VAL A N 1
ATOM 969 C CA . VAL A 1 124 ? -7.295 -2.578 -1.705 1.00 98.12 124 VAL A CA 1
ATOM 970 C C . VAL A 1 124 ? -8.628 -1.925 -1.336 1.00 98.1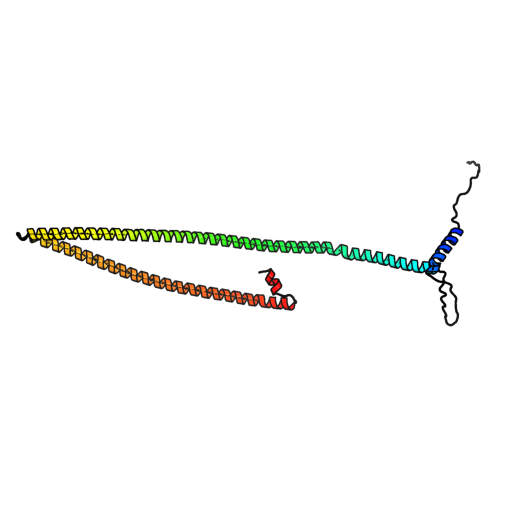2 124 VAL A C 1
ATOM 972 O O . VAL A 1 124 ? -9.011 -1.986 -0.172 1.00 98.12 124 VAL A O 1
ATOM 975 N N . MET A 1 125 ? -9.374 -1.384 -2.306 1.00 97.81 125 MET A N 1
ATOM 976 C CA . MET A 1 125 ? -10.716 -0.827 -2.086 1.00 97.81 125 MET A CA 1
ATOM 977 C C . MET A 1 125 ? -11.667 -1.856 -1.464 1.00 97.81 125 MET A C 1
ATOM 979 O O . MET A 1 125 ? -12.252 -1.571 -0.425 1.00 97.81 125 MET A O 1
ATOM 983 N N . ALA A 1 126 ? -11.738 -3.076 -2.008 1.00 97.56 126 ALA A N 1
ATOM 984 C CA . ALA A 1 126 ? -12.564 -4.142 -1.436 1.00 97.56 126 ALA A CA 1
ATOM 985 C C . ALA A 1 126 ? -12.147 -4.509 0.005 1.00 97.56 126 ALA A C 1
ATOM 987 O O . ALA A 1 126 ? -12.998 -4.705 0.872 1.00 97.56 126 ALA A O 1
ATOM 988 N N . SER A 1 127 ? -10.839 -4.556 0.294 1.00 97.12 127 SER A N 1
ATOM 989 C CA . SER A 1 127 ? -10.345 -4.800 1.660 1.00 97.12 127 SER A CA 1
ATOM 990 C C . SER A 1 127 ? -10.646 -3.646 2.627 1.00 97.12 127 SER A C 1
ATOM 992 O O . SER A 1 127 ? -10.913 -3.881 3.803 1.00 97.12 127 SER A O 1
ATOM 994 N N . TYR A 1 128 ? -10.657 -2.406 2.131 1.00 97.94 128 TYR A N 1
ATOM 995 C CA . TYR A 1 128 ? -10.977 -1.210 2.904 1.00 97.94 128 TYR A CA 1
ATOM 996 C C . TYR A 1 128 ? -12.475 -1.117 3.217 1.00 97.94 128 TYR A C 1
ATOM 998 O O . TYR A 1 128 ? -12.841 -0.837 4.354 1.00 97.94 128 TYR A O 1
ATOM 1006 N N . GLU A 1 129 ? -13.343 -1.428 2.251 1.00 98.06 129 GLU A N 1
ATOM 1007 C CA . GLU A 1 129 ? -14.791 -1.542 2.463 1.00 98.06 129 GLU A CA 1
ATOM 1008 C C . GLU A 1 129 ? -15.122 -2.617 3.512 1.00 98.06 129 GLU A C 1
ATOM 1010 O O . GLU A 1 129 ? -15.910 -2.364 4.424 1.00 98.06 129 GLU A O 1
ATOM 1015 N N . ALA A 1 130 ? -14.458 -3.778 3.454 1.00 98.00 130 ALA A N 1
ATOM 1016 C CA . ALA A 1 130 ? -14.594 -4.823 4.470 1.00 98.00 130 ALA A CA 1
ATOM 1017 C C . ALA A 1 130 ? -14.115 -4.361 5.863 1.00 98.00 130 ALA A C 1
ATOM 1019 O O . ALA A 1 130 ? -14.793 -4.604 6.860 1.00 98.00 130 ALA A O 1
ATOM 1020 N N . ALA A 1 131 ? -12.985 -3.649 5.941 1.00 98.19 131 ALA A N 1
ATOM 1021 C CA . ALA A 1 131 ? -12.479 -3.099 7.199 1.00 98.19 131 ALA A CA 1
ATOM 1022 C C . ALA A 1 131 ? -13.410 -2.021 7.789 1.00 98.19 131 ALA A C 1
ATOM 1024 O O . ALA A 1 131 ? -13.627 -1.997 8.999 1.00 98.19 131 ALA A O 1
ATOM 1025 N N . LEU A 1 132 ? -14.001 -1.157 6.955 1.00 98.31 132 LEU A N 1
ATOM 1026 C CA . LEU A 1 132 ? -14.997 -0.177 7.397 1.00 98.31 132 LEU A CA 1
ATOM 1027 C C . LEU A 1 132 ? -16.272 -0.845 7.926 1.00 98.31 132 LEU A C 1
ATOM 1029 O O . LEU A 1 132 ? -16.819 -0.379 8.925 1.00 98.31 132 LEU A O 1
ATOM 1033 N N . ALA A 1 133 ? -16.727 -1.933 7.298 1.00 97.94 133 ALA A N 1
ATOM 1034 C CA . ALA A 1 133 ? -17.875 -2.697 7.779 1.00 97.94 133 ALA A CA 1
ATOM 1035 C C . ALA A 1 133 ? -17.616 -3.304 9.172 1.00 97.94 133 ALA A C 1
ATOM 1037 O O . ALA A 1 133 ? -18.455 -3.166 10.060 1.00 97.94 133 ALA A O 1
ATOM 1038 N N . GLU A 1 134 ? -16.437 -3.894 9.401 1.00 97.50 134 GLU A N 1
ATOM 1039 C CA . GLU A 1 134 ? -16.071 -4.437 10.719 1.00 97.50 134 GLU A CA 1
ATOM 1040 C C . GLU A 1 134 ? -15.927 -3.329 11.779 1.00 97.50 134 GLU A C 1
ATOM 1042 O O . GLU A 1 134 ? -16.401 -3.482 12.905 1.00 97.50 134 GLU A O 1
ATOM 1047 N N . ILE A 1 135 ? -15.353 -2.171 11.423 1.00 98.00 135 ILE A N 1
ATOM 1048 C CA . ILE A 1 135 ? -15.284 -1.009 12.325 1.00 98.00 135 ILE A CA 1
ATOM 1049 C C . ILE A 1 135 ? -16.689 -0.516 12.694 1.00 98.00 135 ILE A C 1
ATOM 1051 O O . ILE A 1 135 ? -16.916 -0.190 13.858 1.00 98.00 135 ILE A O 1
ATOM 1055 N N . ALA A 1 136 ? -17.637 -0.487 11.753 1.00 97.69 136 ALA A N 1
ATOM 1056 C CA . ALA A 1 136 ? -19.019 -0.103 12.038 1.00 97.69 136 ALA A CA 1
ATOM 1057 C C . ALA A 1 136 ? -19.692 -1.077 13.024 1.00 97.69 136 ALA A C 1
ATOM 1059 O O . ALA A 1 136 ? -20.292 -0.631 14.000 1.00 97.69 136 ALA A O 1
ATOM 1060 N N . VAL A 1 137 ? -19.512 -2.392 12.843 1.00 98.00 137 VAL A N 1
ATOM 1061 C CA . VAL A 1 137 ? -19.998 -3.421 13.785 1.00 98.00 137 VAL A CA 1
ATOM 1062 C C . VAL A 1 137 ? -19.336 -3.284 15.161 1.00 98.00 137 VAL A C 1
ATOM 1064 O O . VAL A 1 137 ? -19.997 -3.413 16.191 1.00 98.00 137 VAL A O 1
ATOM 1067 N N . MET A 1 138 ? -18.035 -2.987 15.216 1.00 97.50 138 MET A N 1
ATOM 1068 C CA . MET A 1 138 ? -17.333 -2.745 16.479 1.00 97.50 138 MET A CA 1
ATOM 1069 C C . MET A 1 138 ? -17.829 -1.470 17.181 1.00 97.50 138 MET A C 1
ATOM 1071 O O . MET A 1 138 ? -17.965 -1.466 18.403 1.00 97.50 138 MET A O 1
ATOM 1075 N N . GLN A 1 139 ? -18.134 -0.406 16.432 1.00 97.94 139 GLN A N 1
ATOM 1076 C CA . GLN A 1 139 ? -18.721 0.824 16.974 1.00 97.94 139 GLN A CA 1
ATOM 1077 C C . GLN A 1 139 ? -20.148 0.603 17.483 1.00 97.94 139 GLN A C 1
ATOM 1079 O O . GLN A 1 139 ? -20.474 1.093 18.559 1.00 97.94 139 GLN A O 1
ATOM 1084 N N . GLU A 1 140 ? -20.973 -0.171 16.775 1.00 97.81 140 GLU A N 1
ATOM 10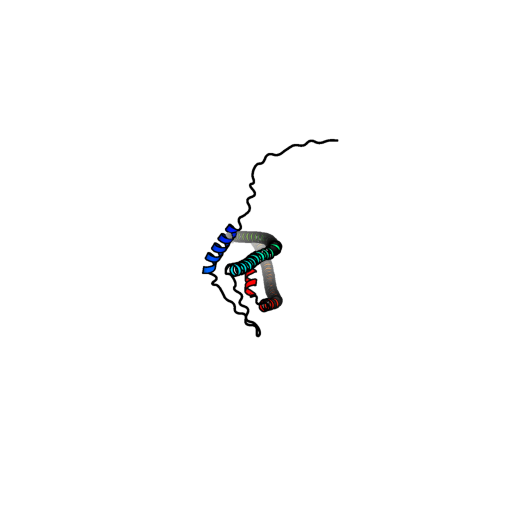85 C CA . GLU A 1 140 ? -22.307 -0.568 17.242 1.00 97.81 140 GLU A CA 1
ATOM 1086 C C . GLU A 1 140 ? -22.223 -1.353 18.559 1.00 97.81 140 GLU A C 1
ATOM 1088 O O . GLU A 1 140 ? -22.905 -1.010 19.523 1.00 97.81 140 GLU A O 1
ATOM 1093 N N . ARG A 1 141 ? -21.318 -2.339 18.649 1.00 97.25 141 ARG A N 1
ATOM 1094 C CA . ARG A 1 141 ? -21.062 -3.089 19.893 1.00 97.25 141 ARG A CA 1
ATOM 1095 C C . ARG A 1 141 ? -20.595 -2.185 21.035 1.00 97.25 141 ARG A C 1
ATOM 1097 O O . ARG A 1 141 ? -21.068 -2.347 22.154 1.00 97.25 141 ARG A O 1
ATOM 1104 N N . LEU A 1 142 ? -19.691 -1.242 20.767 1.00 97.94 142 LEU A N 1
ATOM 1105 C CA . LEU A 1 142 ? -19.183 -0.310 21.778 1.00 97.94 142 LEU A CA 1
ATOM 1106 C C . LEU A 1 142 ? -20.274 0.659 22.261 1.00 97.94 142 LEU A C 1
ATOM 1108 O O . LEU A 1 142 ? -20.358 0.933 23.455 1.00 97.94 142 LEU A O 1
ATOM 1112 N N . LEU A 1 143 ? -21.136 1.138 21.359 1.00 98.06 143 LEU A N 1
ATOM 1113 C CA . LEU A 1 143 ? -22.292 1.964 21.714 1.00 98.06 143 LEU A CA 1
ATOM 1114 C C . LEU A 1 143 ? -23.316 1.176 22.541 1.00 98.06 143 LEU A C 1
ATOM 1116 O O . LEU A 1 143 ? -23.789 1.695 23.546 1.00 98.06 143 LEU A O 1
ATOM 1120 N N . ALA A 1 144 ? -23.612 -0.073 22.169 1.00 97.12 144 ALA A N 1
ATOM 1121 C CA . ALA A 1 144 ? -24.485 -0.949 22.949 1.00 97.12 144 ALA A CA 1
ATOM 1122 C C . ALA A 1 144 ? -23.924 -1.196 24.361 1.00 97.12 144 ALA A C 1
ATOM 1124 O O . ALA A 1 144 ? -24.641 -1.023 25.339 1.00 97.12 144 ALA A O 1
ATOM 1125 N N . GLN A 1 145 ? -22.624 -1.486 24.487 1.00 97.69 145 GLN A N 1
ATOM 1126 C CA . GLN A 1 145 ? -21.969 -1.662 25.789 1.00 97.69 145 GLN A CA 1
ATOM 1127 C C . GLN A 1 145 ? -21.998 -0.401 26.664 1.00 97.69 145 GLN A C 1
ATOM 1129 O O . GLN A 1 145 ? -22.125 -0.512 27.883 1.00 97.69 145 GLN A O 1
ATOM 1134 N N . GLU A 1 146 ? -21.884 0.793 26.077 1.00 97.88 146 GLU A N 1
ATOM 1135 C CA . GLU A 1 146 ? -21.989 2.041 26.841 1.00 97.88 146 GLU A CA 1
ATOM 1136 C C . GLU A 1 146 ? -23.444 2.332 27.258 1.00 97.88 146 GLU A C 1
ATOM 1138 O O . GLU A 1 146 ? -23.670 2.809 28.369 1.00 97.88 146 GLU A O 1
ATOM 1143 N N . VAL A 1 147 ? -24.438 1.974 26.433 1.00 97.75 147 VAL A N 1
ATOM 1144 C CA . VAL A 1 147 ? -25.862 2.014 26.822 1.00 97.75 147 VAL A CA 1
ATOM 1145 C C . VAL A 1 147 ? -26.136 1.045 27.973 1.00 97.75 147 VAL A C 1
ATOM 1147 O O . VAL A 1 147 ? -26.611 1.491 29.015 1.00 97.75 147 VAL A O 1
ATOM 1150 N N . ASP A 1 148 ? -25.749 -0.229 27.851 1.00 96.88 148 ASP A N 1
ATOM 1151 C CA . ASP A 1 148 ? -25.900 -1.242 28.908 1.00 96.88 148 ASP A CA 1
ATOM 1152 C C . ASP A 1 148 ? -25.254 -0.777 30.225 1.00 96.88 148 ASP A C 1
ATOM 1154 O O . ASP A 1 148 ? -25.806 -0.956 31.313 1.00 96.88 148 ASP A O 1
ATOM 1158 N N . ARG A 1 149 ? -24.082 -0.132 30.144 1.00 97.56 149 ARG A N 1
ATOM 1159 C CA . ARG A 1 149 ? -23.382 0.438 31.301 1.00 97.56 149 ARG A CA 1
ATOM 1160 C C . ARG A 1 149 ? -24.169 1.571 31.962 1.00 97.56 149 ARG A C 1
ATOM 1162 O O . ARG A 1 149 ? -24.206 1.636 33.192 1.00 97.56 149 ARG A O 1
ATOM 1169 N N . LEU A 1 150 ? -24.757 2.472 31.176 1.00 97.25 150 LEU A N 1
ATOM 1170 C CA . LEU A 1 150 ? -25.575 3.579 31.681 1.00 97.25 150 LEU A CA 1
ATOM 1171 C C . LEU A 1 150 ? -26.890 3.071 32.289 1.00 97.25 150 LEU A C 1
ATOM 1173 O O . LEU A 1 150 ? -27.291 3.551 33.351 1.00 97.25 150 LEU A O 1
ATOM 1177 N N . GLU A 1 151 ? -27.518 2.065 31.677 1.00 97.06 151 GLU A N 1
ATOM 1178 C CA . GLU A 1 151 ? -28.703 1.394 32.220 1.00 97.06 151 GLU A CA 1
ATOM 1179 C C . GLU A 1 151 ? -28.391 0.669 33.535 1.00 97.06 151 GLU A C 1
ATOM 1181 O O . GLU A 1 151 ? -29.124 0.835 34.510 1.00 97.06 151 GLU A O 1
ATOM 1186 N N . LEU A 1 152 ? -27.267 -0.052 33.621 1.00 97.50 152 LEU A N 1
ATOM 1187 C CA . LEU A 1 152 ? -26.798 -0.680 34.861 1.00 97.50 152 LEU A CA 1
ATOM 1188 C C . LEU A 1 152 ? -26.514 0.350 35.962 1.00 97.50 152 LEU A C 1
ATOM 1190 O O . LEU A 1 152 ? -26.922 0.143 37.105 1.00 97.50 152 LEU A O 1
ATOM 1194 N N . ALA A 1 153 ? -25.855 1.466 35.637 1.00 95.75 153 ALA A N 1
ATOM 1195 C CA . ALA A 1 153 ? -25.591 2.536 36.600 1.00 95.75 153 ALA A CA 1
ATOM 1196 C C . ALA A 1 153 ? -26.898 3.145 37.140 1.00 95.75 153 ALA A C 1
ATOM 1198 O O . ALA A 1 153 ? -27.090 3.219 38.353 1.00 95.75 153 ALA A O 1
ATOM 1199 N N . SER A 1 154 ? -27.837 3.493 36.253 1.00 96.62 154 SER A N 1
ATOM 1200 C CA . SER A 1 154 ? -29.147 4.021 36.655 1.00 96.62 154 SER A CA 1
ATOM 1201 C C . SER A 1 154 ? -29.984 2.990 37.424 1.00 96.62 154 SER A C 1
ATOM 1203 O O . SER A 1 154 ? -30.671 3.346 38.383 1.00 96.62 154 SER A O 1
ATOM 1205 N N . GLY A 1 155 ? -29.901 1.709 37.055 1.00 96.38 155 GLY A N 1
ATOM 1206 C CA . GLY A 1 155 ? -30.556 0.610 37.759 1.00 96.38 155 GLY A CA 1
ATOM 1207 C C . GLY A 1 155 ? -30.045 0.439 39.190 1.00 96.38 155 GLY A C 1
ATOM 1208 O O . GLY A 1 155 ? -30.846 0.232 40.100 1.00 96.38 155 GLY A O 1
ATOM 1209 N N . VAL A 1 156 ? -28.735 0.592 39.418 1.00 97.06 156 VAL A N 1
ATOM 1210 C CA . VAL A 1 156 ? -28.139 0.571 40.765 1.00 97.06 156 VAL A CA 1
ATOM 1211 C C . VAL A 1 156 ? -28.638 1.741 41.619 1.00 97.06 156 VAL A C 1
ATOM 1213 O O . VAL A 1 156 ? -29.032 1.506 42.760 1.00 97.06 156 VAL A O 1
ATOM 1216 N N . ASP A 1 157 ? -28.718 2.961 41.079 1.00 96.50 157 ASP A N 1
ATOM 1217 C CA . ASP A 1 157 ? -29.256 4.125 41.808 1.00 96.50 157 ASP A CA 1
ATOM 1218 C C . ASP A 1 157 ? -30.733 3.922 42.216 1.00 96.50 157 ASP A C 1
ATOM 1220 O O . ASP A 1 157 ? -31.146 4.222 43.345 1.00 96.50 157 ASP A O 1
ATOM 1224 N N . VAL A 1 158 ? -31.548 3.347 41.322 1.00 97.50 158 VAL A N 1
ATOM 1225 C CA . VAL A 1 158 ? -32.950 2.995 41.612 1.00 97.50 158 VAL A CA 1
ATOM 1226 C C . VAL A 1 158 ? -33.039 1.886 42.669 1.00 97.50 158 VAL A C 1
ATOM 1228 O O . VAL A 1 158 ? -33.832 1.986 43.604 1.00 97.50 158 VAL A O 1
ATOM 1231 N N . LEU A 1 159 ? -32.205 0.845 42.589 1.00 95.38 159 LEU A N 1
ATOM 1232 C CA . LEU A 1 159 ? -32.158 -0.208 43.609 1.00 95.38 159 LEU A CA 1
ATOM 1233 C C . LEU A 1 159 ? -31.708 0.331 44.976 1.00 95.38 159 LEU A C 1
ATOM 1235 O O . LEU A 1 159 ? -32.292 -0.039 45.994 1.00 95.38 159 LEU A O 1
ATOM 1239 N N . GLN A 1 160 ? -30.724 1.233 45.015 1.00 96.69 160 GLN A N 1
ATOM 1240 C CA . GLN A 1 160 ? -30.236 1.841 46.254 1.00 96.69 160 GLN A CA 1
ATOM 1241 C C . GLN A 1 160 ? -31.291 2.749 46.902 1.00 96.69 160 GLN A C 1
ATOM 1243 O O . GLN A 1 160 ? -31.482 2.698 48.119 1.00 96.69 160 GLN A O 1
ATOM 1248 N N . SER A 1 161 ? -32.006 3.556 46.113 1.00 96.75 161 SER A N 1
ATOM 1249 C CA . SER A 1 161 ? -33.096 4.398 46.629 1.00 96.75 161 SER A CA 1
ATOM 1250 C C . SER A 1 161 ? -34.276 3.568 47.149 1.00 96.75 161 SER A C 1
ATOM 1252 O O . SER A 1 161 ? -34.755 3.837 48.252 1.00 96.75 161 SER A O 1
ATOM 1254 N N . ASN A 1 162 ? -34.669 2.502 46.443 1.00 95.88 162 ASN A N 1
ATOM 1255 C CA . ASN A 1 162 ? -35.685 1.554 46.914 1.00 95.88 162 ASN A CA 1
ATOM 1256 C C . ASN A 1 162 ? -35.257 0.822 48.198 1.00 95.88 162 ASN A C 1
ATOM 1258 O O . ASN A 1 162 ? -36.061 0.676 49.117 1.00 95.88 162 ASN A O 1
ATOM 1262 N N . LEU A 1 163 ? -33.990 0.400 48.302 1.00 96.62 163 LEU A N 1
ATOM 1263 C CA . LEU A 1 163 ? -33.449 -0.222 49.514 1.00 96.62 163 LEU A CA 1
ATOM 1264 C C . LEU A 1 163 ? -33.483 0.745 50.705 1.00 96.62 163 LEU A C 1
ATOM 1266 O O . LEU A 1 163 ? -33.905 0.358 51.792 1.00 96.62 163 LEU A O 1
ATOM 1270 N N . ASN A 1 164 ? -33.089 2.005 50.503 1.00 96.69 164 ASN A N 1
ATOM 1271 C CA . ASN A 1 164 ? -33.169 3.034 51.540 1.00 96.69 164 ASN A CA 1
ATOM 1272 C C . ASN A 1 164 ? -34.621 3.287 51.979 1.00 96.69 164 ASN A C 1
ATOM 1274 O O . ASN A 1 164 ? -34.879 3.356 53.178 1.00 96.69 164 ASN A O 1
ATOM 1278 N N . ALA A 1 165 ? -35.571 3.368 51.041 1.00 95.62 165 ALA A N 1
ATOM 1279 C CA . ALA A 1 165 ? -36.991 3.525 51.359 1.00 95.62 165 ALA A CA 1
ATOM 1280 C C . ALA A 1 165 ? -37.531 2.340 52.182 1.00 95.62 165 ALA A C 1
ATOM 1282 O O . ALA A 1 165 ? -38.151 2.552 53.222 1.00 95.62 165 ALA A O 1
ATOM 1283 N N . ALA A 1 166 ? -37.215 1.102 51.789 1.00 94.38 166 ALA A N 1
ATOM 1284 C CA . ALA A 1 166 ? -37.610 -0.101 52.525 1.00 94.38 166 ALA A CA 1
ATOM 1285 C C . ALA A 1 166 ? -36.954 -0.199 53.918 1.00 94.38 166 ALA A C 1
ATOM 1287 O O . ALA A 1 166 ? -37.559 -0.715 54.859 1.00 94.38 166 ALA A O 1
ATOM 1288 N N . LEU A 1 167 ? -35.724 0.305 54.084 1.00 95.44 167 LEU A N 1
ATOM 1289 C CA . LEU A 1 167 ? -35.068 0.405 55.393 1.00 95.44 167 LEU A CA 1
ATOM 1290 C C . LEU A 1 167 ? -35.733 1.455 56.296 1.00 95.44 167 LEU A C 1
ATOM 1292 O O . LEU A 1 167 ? -35.859 1.205 57.496 1.00 95.44 167 LEU A O 1
ATOM 1296 N N . VAL A 1 168 ? -36.187 2.583 55.737 1.00 95.56 168 VAL A N 1
ATOM 1297 C CA . VAL A 1 168 ? -36.967 3.597 56.469 1.00 95.56 168 VAL A CA 1
ATOM 1298 C C . VAL A 1 168 ? -38.324 3.030 56.886 1.00 95.56 168 VAL A C 1
ATOM 1300 O O . VAL A 1 168 ? -38.605 3.018 58.081 1.00 95.56 168 VAL A O 1
ATOM 1303 N N . GLU A 1 169 ? -39.097 2.451 55.960 1.00 93.19 169 GLU A N 1
ATOM 1304 C CA . GLU A 1 169 ? -40.385 1.798 56.256 1.00 93.19 169 GLU A CA 1
ATOM 1305 C C . GLU A 1 169 ? -40.225 0.719 57.341 1.00 93.19 169 GLU A C 1
ATOM 1307 O O . GLU A 1 169 ? -40.975 0.680 58.316 1.00 93.19 169 GLU A O 1
ATOM 1312 N N . ARG A 1 170 ? -39.182 -0.120 57.242 1.00 94.31 170 ARG A N 1
ATOM 1313 C CA . ARG A 1 170 ? -38.851 -1.095 58.288 1.00 94.31 170 ARG A CA 1
ATOM 1314 C C . ARG A 1 170 ? -38.571 -0.422 59.632 1.00 94.31 170 ARG A C 1
ATOM 1316 O O . ARG A 1 170 ? -39.000 -0.956 60.653 1.00 94.31 170 ARG A O 1
ATOM 1323 N N . SER A 1 171 ? -37.836 0.691 59.662 1.00 93.19 171 SER A N 1
ATOM 1324 C CA . SER A 1 171 ? -37.535 1.397 60.913 1.00 93.19 171 SER A CA 1
ATOM 1325 C C . SER A 1 171 ? -38.795 1.988 61.551 1.00 93.19 171 SER A C 1
ATOM 1327 O O . SER A 1 171 ? -38.996 1.792 62.745 1.00 93.19 171 SER A O 1
ATOM 1329 N N . GLU A 1 172 ? -39.698 2.568 60.756 1.00 92.81 172 GLU A N 1
ATOM 1330 C CA . GLU A 1 172 ? -40.992 3.085 61.215 1.00 92.81 172 GLU A CA 1
ATOM 1331 C C . GLU A 1 172 ? -41.878 1.959 61.767 1.00 92.81 172 GLU A C 1
ATOM 1333 O O . GLU A 1 172 ? -42.367 2.055 62.892 1.00 92.81 172 GLU A O 1
ATOM 1338 N N . LEU A 1 173 ? -42.003 0.841 61.041 1.00 91.06 173 LEU A N 1
ATOM 1339 C CA . LEU A 1 173 ? -42.733 -0.346 61.504 1.00 91.06 173 LEU A CA 1
ATOM 1340 C C . LEU A 1 173 ? -42.127 -0.958 62.777 1.00 91.06 173 LEU A C 1
ATOM 1342 O O . LEU A 1 173 ? -42.862 -1.488 63.608 1.00 91.06 173 LEU A O 1
ATOM 1346 N N . THR A 1 174 ? -40.802 -0.887 62.946 1.00 90.81 174 THR A N 1
ATOM 1347 C CA . THR A 1 174 ? -40.123 -1.359 64.165 1.00 90.81 174 THR A CA 1
ATOM 1348 C C . THR A 1 174 ? -40.423 -0.427 65.340 1.00 90.81 174 THR A C 1
ATOM 1350 O O . THR A 1 174 ? -40.775 -0.906 66.413 1.00 90.81 174 THR A O 1
ATOM 1353 N N . THR A 1 175 ? -40.380 0.893 65.137 1.00 91.62 175 THR A N 1
ATOM 1354 C CA . THR A 1 175 ? -40.741 1.882 66.166 1.00 91.62 175 THR A CA 1
ATOM 1355 C C . THR A 1 175 ? -42.219 1.795 66.559 1.00 91.62 175 THR A C 1
ATOM 1357 O O . THR A 1 175 ? -42.536 1.864 67.744 1.00 91.62 175 THR A O 1
ATOM 1360 N N . GLU A 1 176 ? -43.134 1.590 65.607 1.00 88.38 176 GLU A N 1
ATOM 1361 C CA . GLU A 1 176 ? -44.560 1.384 65.903 1.00 88.38 176 GLU A CA 1
ATOM 1362 C C . GLU A 1 176 ? -44.790 0.065 66.662 1.00 88.38 176 GLU A C 1
ATOM 1364 O O . GLU A 1 176 ? -45.599 0.024 67.588 1.00 88.38 176 GLU A O 1
ATOM 1369 N N . LEU A 1 177 ? -44.038 -0.998 66.341 1.00 86.00 177 LEU A N 1
ATOM 1370 C CA . LEU A 1 177 ? -44.067 -2.260 67.088 1.00 86.00 177 LEU A CA 1
ATOM 1371 C C . LEU A 1 177 ? -43.561 -2.082 68.528 1.00 86.00 177 LEU A C 1
ATOM 1373 O O . LEU A 1 177 ? -44.221 -2.548 69.451 1.00 86.00 177 LEU A O 1
ATOM 1377 N N . GLU A 1 178 ? -42.438 -1.388 68.736 1.00 85.00 178 GLU A N 1
ATOM 1378 C CA . GLU A 1 178 ? -41.908 -1.066 70.071 1.00 85.00 178 GLU A CA 1
ATOM 1379 C C . GLU A 1 178 ? -42.899 -0.208 70.880 1.00 85.00 178 GLU A C 1
ATOM 1381 O O . GLU A 1 178 ? -43.116 -0.453 72.072 1.00 85.00 178 GLU A O 1
ATOM 1386 N N . ARG A 1 179 ? -43.566 0.756 70.228 1.00 82.56 179 ARG A N 1
ATOM 1387 C CA . ARG A 1 179 ? -44.614 1.595 70.830 1.00 82.56 179 ARG A CA 1
ATOM 1388 C C . ARG A 1 179 ? -45.834 0.764 71.239 1.00 82.56 179 ARG A C 1
ATOM 1390 O O . ARG A 1 179 ? -46.293 0.883 72.371 1.00 82.56 179 ARG A O 1
ATOM 1397 N N . ALA A 1 180 ? -46.311 -0.117 70.360 1.00 80.62 180 ALA A N 1
ATOM 1398 C CA . ALA A 1 180 ? -47.430 -1.017 70.629 1.00 80.62 180 ALA A CA 1
ATOM 1399 C C . ALA A 1 180 ? -47.095 -2.074 71.698 1.00 80.62 180 ALA A C 1
ATOM 1401 O O . ALA A 1 180 ? -47.947 -2.404 72.517 1.00 80.62 180 ALA A O 1
ATOM 1402 N N . GLN A 1 181 ? -45.857 -2.577 71.743 1.00 75.69 181 GLN A N 1
ATOM 1403 C CA . GLN A 1 181 ? -45.383 -3.455 72.819 1.00 75.69 181 GLN A CA 1
ATOM 1404 C C . GLN A 1 181 ? -45.328 -2.720 74.161 1.00 75.69 181 GLN A C 1
ATOM 1406 O O . GLN A 1 181 ? -45.760 -3.275 75.165 1.00 75.69 181 GLN A O 1
ATOM 1411 N N . SER A 1 182 ? -44.891 -1.457 74.170 1.00 71.62 182 SER A N 1
ATOM 1412 C CA . SER A 1 182 ? -44.892 -0.609 75.371 1.00 71.62 182 SER A CA 1
ATOM 1413 C C . SER A 1 182 ? -46.310 -0.267 75.857 1.00 71.62 182 SER A C 1
ATOM 1415 O O . SER A 1 182 ? -46.532 -0.142 77.058 1.00 71.62 182 SER A O 1
ATOM 1417 N N . GLU A 1 183 ? -47.289 -0.146 74.951 1.00 63.22 183 GLU A N 1
ATOM 1418 C CA . GLU A 1 183 ? -48.716 -0.037 75.305 1.00 63.22 183 GLU A CA 1
ATOM 1419 C C . GLU A 1 183 ? -49.316 -1.376 75.775 1.00 63.22 183 GLU A C 1
ATOM 1421 O O . GLU A 1 183 ? -50.240 -1.378 76.589 1.00 63.22 183 GLU A O 1
ATOM 1426 N N . ASN A 1 184 ? -48.790 -2.510 75.299 1.00 54.91 184 ASN A N 1
ATOM 1427 C CA . ASN A 1 184 ? -49.285 -3.852 75.621 1.00 54.91 184 ASN A CA 1
ATOM 1428 C C . ASN A 1 184 ? -48.563 -4.535 76.802 1.00 54.91 184 ASN A C 1
ATOM 1430 O O . ASN A 1 184 ? -48.912 -5.659 77.156 1.00 54.91 184 ASN A O 1
ATO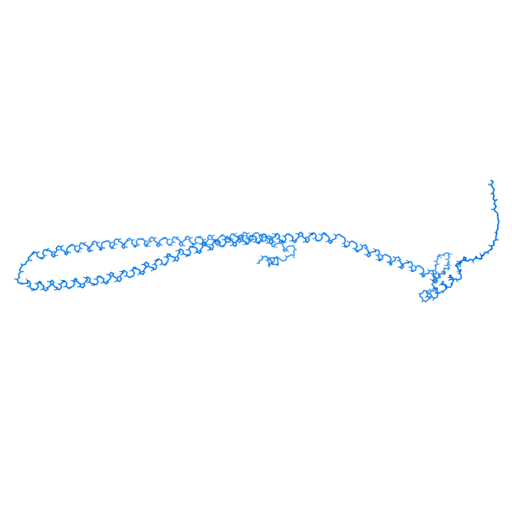M 1434 N N . ASP A 1 185 ? -47.656 -3.844 77.501 1.00 48.44 185 ASP A N 1
ATOM 1435 C CA . ASP A 1 185 ? -47.062 -4.292 78.780 1.00 48.44 185 ASP A CA 1
ATOM 1436 C C . ASP A 1 185 ? -48.099 -4.327 79.942 1.00 48.44 185 ASP A C 1
ATOM 1438 O O . ASP A 1 185 ? -47.772 -4.503 81.115 1.00 48.44 185 ASP A O 1
ATOM 1442 N N . GLY A 1 186 ? -49.388 -4.162 79.608 1.00 49.34 186 GLY A N 1
ATOM 1443 C CA . GLY A 1 186 ? -50.555 -4.416 80.453 1.00 49.34 186 GLY A CA 1
ATOM 1444 C C . GLY A 1 186 ? -51.320 -5.719 80.154 1.00 49.34 186 GLY A C 1
ATOM 1445 O O . GLY A 1 186 ? -52.254 -6.021 80.900 1.00 49.34 186 GLY A O 1
ATOM 1446 N N . SER A 1 187 ? -50.978 -6.498 79.114 1.00 50.94 187 SER A N 1
ATOM 1447 C CA . SER A 1 187 ? -51.630 -7.796 78.852 1.00 50.94 187 SER A CA 1
ATOM 1448 C C . SER A 1 187 ? -50.806 -8.795 78.030 1.00 50.94 187 SER A C 1
ATOM 1450 O O . SER A 1 187 ? -50.417 -8.544 76.891 1.00 50.94 187 SER A O 1
ATOM 1452 N N . GLU A 1 188 ? -50.634 -9.992 78.598 1.00 52.69 188 GLU A N 1
ATOM 1453 C CA . GLU A 1 188 ? -49.996 -11.154 77.971 1.00 52.69 188 GLU A CA 1
ATOM 1454 C C . GLU A 1 188 ? -50.704 -11.580 76.667 1.00 52.69 188 GLU A C 1
ATOM 1456 O O . GLU A 1 188 ? -51.884 -11.927 76.688 1.00 52.69 188 GLU A O 1
ATOM 1461 N N . ASP A 1 189 ? -49.972 -11.676 75.550 1.00 51.19 189 ASP A N 1
ATOM 1462 C CA . ASP A 1 189 ? -50.393 -12.498 74.403 1.00 51.19 189 ASP A CA 1
ATOM 1463 C C . ASP A 1 189 ? -49.213 -13.254 73.771 1.00 51.19 189 ASP A C 1
ATOM 1465 O O . ASP A 1 189 ? -48.539 -12.795 72.840 1.00 51.19 189 ASP A O 1
ATOM 1469 N N . ALA A 1 190 ? -48.992 -14.472 74.270 1.00 56.28 190 ALA A N 1
ATOM 1470 C CA . ALA A 1 190 ? -47.954 -15.391 73.806 1.00 56.28 190 ALA A CA 1
ATOM 1471 C C . ALA A 1 190 ? -48.101 -15.808 72.325 1.00 56.28 190 ALA A C 1
ATOM 1473 O O . ALA A 1 190 ? -47.163 -16.366 71.745 1.00 56.28 190 ALA A O 1
ATOM 1474 N N . GLN A 1 191 ? -49.249 -15.548 71.687 1.00 55.00 191 GLN A N 1
ATOM 1475 C CA . GLN A 1 191 ? -49.510 -15.956 70.308 1.00 55.00 191 GLN A CA 1
ATOM 1476 C C . GLN A 1 191 ? -48.910 -14.990 69.266 1.00 55.00 191 GLN A C 1
ATOM 1478 O O . GLN A 1 191 ? -48.666 -15.389 68.122 1.00 55.00 191 GLN A O 1
ATOM 1483 N N . THR A 1 192 ? -48.594 -13.751 69.661 1.00 58.62 192 THR A N 1
ATOM 1484 C CA . THR A 1 192 ? -47.902 -12.760 68.811 1.00 58.62 192 THR A CA 1
ATOM 1485 C C . THR A 1 192 ? -46.405 -13.057 68.677 1.00 58.62 192 THR A C 1
ATOM 1487 O O . THR A 1 192 ? -45.879 -13.100 67.561 1.00 58.62 192 THR A O 1
ATOM 1490 N N . VAL A 1 193 ? -45.737 -13.360 69.796 1.00 58.56 193 VAL A N 1
ATOM 1491 C CA . VAL A 1 193 ? -44.297 -13.670 69.869 1.00 58.56 193 VAL A CA 1
ATOM 1492 C C . VAL A 1 193 ? -43.946 -14.871 68.985 1.00 58.56 193 VAL A C 1
ATOM 1494 O O . VAL A 1 193 ? -43.011 -14.802 68.189 1.00 58.56 193 VAL A O 1
ATOM 1497 N N . ALA A 1 194 ? -44.751 -15.938 69.035 1.00 58.44 194 ALA A N 1
ATOM 1498 C CA . ALA A 1 194 ? -44.550 -17.127 68.205 1.00 58.44 194 ALA A CA 1
ATOM 1499 C C . ALA A 1 194 ? -44.575 -16.818 66.692 1.00 58.44 194 ALA A C 1
ATOM 1501 O O . ALA A 1 194 ? -43.772 -17.363 65.933 1.00 58.44 194 ALA A O 1
ATOM 1502 N N . LYS A 1 195 ? -45.457 -15.908 66.248 1.00 60.06 195 LYS A N 1
ATOM 1503 C CA . LYS A 1 195 ? -45.526 -15.463 64.845 1.00 60.06 195 LYS A CA 1
ATOM 1504 C C . LYS A 1 195 ? -44.300 -14.647 64.434 1.00 60.06 195 LYS A C 1
ATOM 1506 O O . LYS A 1 195 ? -43.797 -14.853 63.327 1.00 60.06 195 LYS A O 1
ATOM 1511 N N . ALA A 1 196 ? -43.804 -13.769 65.308 1.00 61.50 196 ALA A N 1
ATOM 1512 C CA . ALA A 1 196 ? -42.594 -12.986 65.053 1.00 61.50 196 ALA A CA 1
ATOM 1513 C C . ALA A 1 196 ? -41.375 -13.904 64.846 1.00 61.50 196 ALA A C 1
ATOM 1515 O O . ALA A 1 196 ? -40.752 -13.864 63.786 1.00 61.50 196 ALA A O 1
ATOM 1516 N N . THR A 1 197 ? -41.132 -14.844 65.769 1.00 63.03 197 THR A N 1
ATOM 1517 C CA . THR A 1 197 ? -40.009 -15.795 65.677 1.00 63.03 197 THR A CA 1
ATOM 1518 C C . THR A 1 197 ? -40.040 -16.636 64.394 1.00 63.03 197 THR A C 1
ATOM 1520 O O . THR A 1 197 ? -38.997 -16.863 63.780 1.00 63.03 197 THR A O 1
ATOM 1523 N N . THR A 1 198 ? -41.221 -17.068 63.927 1.00 65.19 198 THR A N 1
ATOM 1524 C CA . THR A 1 198 ? -41.322 -17.788 62.639 1.00 65.19 198 THR A CA 1
ATOM 1525 C C . THR A 1 198 ? -41.002 -16.920 61.419 1.00 65.19 198 THR A C 1
ATOM 1527 O O . THR A 1 198 ? -40.484 -17.434 60.427 1.00 65.19 198 THR A O 1
ATOM 1530 N N . ARG A 1 199 ? -41.276 -15.609 61.476 1.00 66.12 199 ARG A N 1
ATOM 1531 C CA . ARG A 1 199 ? -41.001 -14.671 60.378 1.00 66.12 199 ARG A CA 1
ATOM 1532 C C . ARG A 1 199 ? -39.519 -14.300 60.312 1.00 66.12 199 ARG A C 1
ATOM 1534 O O . ARG A 1 199 ? -38.965 -14.239 59.214 1.00 66.12 199 ARG A O 1
ATOM 1541 N N . ASP A 1 200 ? -38.866 -14.147 61.461 1.00 75.19 200 ASP A N 1
ATOM 1542 C CA . ASP A 1 200 ? -37.416 -13.934 61.534 1.00 75.19 200 ASP A CA 1
ATOM 1543 C C . ASP A 1 200 ? -36.644 -15.152 61.015 1.00 75.19 200 ASP A C 1
ATOM 1545 O O . ASP A 1 200 ? -35.731 -14.994 60.209 1.00 75.19 200 ASP A O 1
ATOM 1549 N N . MET A 1 201 ? -37.055 -16.374 61.375 1.00 75.56 201 MET A N 1
ATOM 1550 C CA . MET A 1 201 ? -36.431 -17.601 60.857 1.00 75.56 201 MET A CA 1
ATOM 1551 C C . MET A 1 201 ? -36.530 -17.720 59.331 1.00 75.56 201 MET A C 1
ATOM 1553 O O . MET A 1 201 ? -35.528 -18.009 58.680 1.00 75.56 201 MET A O 1
ATOM 1557 N N . ALA A 1 202 ? -37.694 -17.425 58.741 1.00 78.81 202 ALA A N 1
ATOM 1558 C CA . ALA A 1 202 ? -37.846 -17.399 57.283 1.00 78.81 202 ALA A CA 1
ATOM 1559 C C . ALA A 1 202 ? -36.985 -16.305 56.615 1.00 78.81 202 ALA A C 1
ATOM 1561 O O . ALA A 1 202 ? -36.458 -16.504 55.522 1.00 78.81 202 ALA A O 1
ATOM 1562 N N . THR A 1 203 ? -36.804 -15.162 57.283 1.00 82.06 203 THR A N 1
ATOM 1563 C CA . THR A 1 203 ? -35.970 -14.055 56.784 1.00 82.06 203 THR A CA 1
ATOM 1564 C C . THR A 1 203 ? -34.478 -14.399 56.853 1.00 82.06 203 THR A C 1
ATOM 1566 O O . THR A 1 203 ? -33.735 -14.116 55.915 1.00 82.06 203 THR A O 1
ATOM 1569 N N . ILE A 1 204 ? -34.034 -15.058 57.928 1.00 85.88 204 ILE A N 1
ATOM 1570 C CA . ILE A 1 204 ? -32.657 -15.544 58.087 1.00 85.88 204 ILE A CA 1
ATOM 1571 C C . ILE A 1 204 ? -32.340 -16.636 57.058 1.00 85.88 204 ILE A C 1
ATOM 1573 O O . ILE A 1 204 ? -31.259 -16.606 56.473 1.00 85.88 204 ILE A O 1
ATOM 1577 N N . ASP A 1 205 ? -33.263 -17.562 56.788 1.00 86.19 205 ASP A N 1
ATOM 1578 C CA . ASP A 1 205 ? -33.069 -18.606 55.771 1.00 86.19 205 ASP A CA 1
ATOM 1579 C C . ASP A 1 205 ? -32.968 -18.017 54.350 1.00 86.19 205 ASP A C 1
ATOM 1581 O O . ASP A 1 205 ? -32.059 -18.366 53.587 1.00 86.19 205 ASP A O 1
ATOM 1585 N N . TYR A 1 206 ? -33.810 -17.025 54.029 1.00 88.44 206 TYR A N 1
ATOM 1586 C CA . TYR A 1 206 ? -33.712 -16.264 52.780 1.00 88.44 206 TYR A CA 1
ATOM 1587 C C . TYR A 1 206 ? -32.367 -15.532 52.650 1.00 88.44 206 TYR A C 1
ATOM 1589 O O . TYR A 1 206 ? -31.688 -15.680 51.636 1.00 88.44 206 TYR A O 1
ATOM 1597 N N . LEU A 1 207 ? -31.931 -14.799 53.683 1.00 90.06 207 LEU A N 1
ATOM 1598 C CA . LEU A 1 207 ? -30.636 -14.103 53.678 1.00 90.06 207 LEU A CA 1
ATOM 1599 C C . LEU A 1 207 ? -29.452 -15.075 53.579 1.00 90.06 207 LEU A C 1
ATOM 1601 O O . LEU A 1 207 ? -28.491 -14.804 52.862 1.00 90.06 207 LEU A O 1
ATOM 1605 N N . THR A 1 208 ? -29.523 -16.223 54.256 1.00 91.75 208 THR A N 1
ATOM 1606 C CA . THR A 1 208 ? -28.482 -17.262 54.200 1.00 91.75 208 THR A CA 1
ATOM 1607 C C . THR A 1 208 ? -28.401 -17.888 52.807 1.00 91.75 208 THR A C 1
ATOM 1609 O O . THR A 1 208 ? -27.310 -18.197 52.329 1.00 91.75 208 THR A O 1
ATOM 1612 N N . THR A 1 209 ? -29.541 -18.041 52.132 1.00 92.50 209 THR A N 1
ATOM 1613 C CA . THR A 1 209 ? -29.610 -18.524 50.749 1.00 92.50 209 THR A CA 1
ATOM 1614 C C . THR A 1 209 ? -29.089 -17.477 49.769 1.00 92.50 209 THR A C 1
ATOM 1616 O O . THR A 1 209 ? -28.159 -17.776 49.028 1.00 92.50 209 THR A O 1
ATOM 1619 N N . ALA A 1 210 ? -29.536 -16.223 49.862 1.00 92.00 210 ALA A N 1
ATOM 1620 C CA . ALA A 1 210 ? -29.030 -15.128 49.033 1.00 92.00 210 ALA A CA 1
ATOM 1621 C C . ALA A 1 210 ? -27.509 -14.918 49.184 1.00 92.00 210 ALA A C 1
ATOM 1623 O O . ALA A 1 210 ? -26.810 -14.705 48.193 1.00 92.00 210 ALA A O 1
ATOM 1624 N N . LEU A 1 211 ? -26.962 -15.033 50.402 1.00 93.62 211 LEU A N 1
ATOM 1625 C CA . LEU A 1 211 ? -25.514 -14.976 50.648 1.00 93.62 211 LEU A CA 1
ATOM 1626 C C . LEU A 1 211 ? -24.762 -16.174 50.049 1.00 93.62 211 LEU A C 1
ATOM 1628 O O . LEU A 1 211 ? -23.645 -16.001 49.559 1.00 93.62 211 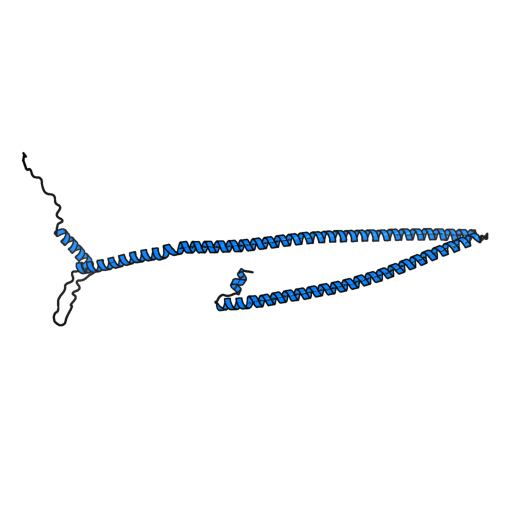LEU A O 1
ATOM 1632 N N . ARG A 1 212 ? -25.356 -17.374 50.071 1.00 93.56 212 ARG A N 1
ATOM 1633 C CA . ARG A 1 212 ? -24.788 -18.579 49.445 1.00 93.56 212 ARG A CA 1
ATOM 1634 C C . ARG A 1 212 ? -24.755 -18.445 47.925 1.00 93.56 212 ARG A C 1
ATOM 1636 O O . ARG A 1 212 ? -23.710 -18.695 47.330 1.00 93.56 212 ARG A O 1
ATOM 1643 N N . ASP A 1 213 ? -25.851 -17.991 47.329 1.00 93.12 213 ASP A N 1
ATOM 1644 C CA . ASP A 1 213 ? -25.974 -17.799 45.884 1.00 93.12 213 ASP A CA 1
ATOM 1645 C C . ASP A 1 213 ? -25.011 -16.701 45.406 1.00 93.12 213 ASP A C 1
ATOM 1647 O O . ASP A 1 213 ? -24.223 -16.928 44.489 1.00 93.12 213 ASP A O 1
ATOM 1651 N N . THR A 1 214 ? -24.948 -15.570 46.122 1.00 93.06 214 THR A N 1
ATOM 1652 C CA . THR A 1 214 ? -23.971 -14.491 45.870 1.00 93.06 214 THR A CA 1
ATOM 1653 C C . THR A 1 214 ? -22.527 -14.992 45.975 1.00 93.06 214 THR A C 1
ATOM 1655 O O . THR A 1 214 ? -21.665 -14.592 45.191 1.00 93.06 214 THR A O 1
ATOM 1658 N N . ALA A 1 215 ? -22.226 -15.871 46.938 1.00 94.38 215 ALA A N 1
ATOM 1659 C CA . ALA A 1 215 ? -20.894 -16.453 47.068 1.00 94.38 215 ALA A CA 1
ATOM 1660 C C . ALA A 1 215 ? -20.558 -17.390 45.900 1.00 94.38 215 ALA A C 1
ATOM 1662 O O . ALA A 1 215 ? -19.470 -17.285 45.339 1.00 94.38 215 ALA A O 1
ATOM 1663 N N . GLN A 1 216 ? -21.496 -18.248 45.497 1.00 94.88 216 GLN A N 1
ATOM 1664 C CA . GLN A 1 216 ? -21.330 -19.154 44.363 1.00 94.88 216 GLN A CA 1
ATOM 1665 C C . GLN A 1 216 ? -21.174 -18.393 43.035 1.00 94.88 216 GLN A C 1
ATOM 1667 O O . GLN A 1 216 ? -20.353 -18.772 42.198 1.00 94.88 216 GLN A O 1
ATOM 1672 N N . GLU A 1 217 ? -21.921 -17.305 42.844 1.00 93.69 217 GLU A N 1
ATOM 1673 C CA . GLU A 1 217 ? -21.820 -16.449 41.662 1.00 93.69 217 GLU A CA 1
ATOM 1674 C C . GLU A 1 217 ? -20.491 -15.684 41.620 1.00 93.69 217 GLU A C 1
ATOM 1676 O O . GLU A 1 217 ? -19.814 -15.687 40.592 1.00 93.69 217 GLU A O 1
ATOM 1681 N N . ARG A 1 218 ? -20.038 -15.132 42.753 1.00 94.25 218 ARG A N 1
ATOM 1682 C CA . ARG A 1 218 ? -18.705 -14.519 42.876 1.00 94.25 218 ARG A CA 1
ATOM 1683 C C . ARG A 1 218 ? -17.587 -15.510 42.543 1.00 94.25 218 ARG A C 1
ATOM 1685 O O . ARG A 1 218 ? -16.671 -15.168 41.799 1.00 94.25 218 ARG A O 1
ATOM 1692 N N . ASP A 1 219 ? -17.662 -16.733 43.059 1.00 95.38 219 ASP A N 1
ATOM 1693 C CA . ASP A 1 219 ? -16.634 -17.755 42.836 1.00 95.38 219 ASP A CA 1
ATOM 1694 C C . ASP A 1 219 ? -16.624 -18.233 41.372 1.00 95.38 219 ASP A C 1
ATOM 1696 O O . ASP A 1 219 ? -15.557 -18.484 40.802 1.00 95.38 219 ASP A O 1
ATOM 1700 N N . LYS A 1 220 ? -17.796 -18.270 40.720 1.00 95.88 220 LYS A N 1
ATOM 1701 C CA . LYS A 1 220 ? -17.915 -18.470 39.271 1.00 95.88 220 LYS A CA 1
ATOM 1702 C C . LYS A 1 220 ? -17.270 -17.317 38.491 1.00 95.88 220 LYS A C 1
ATOM 1704 O O . LYS A 1 220 ? -16.442 -17.583 37.628 1.00 95.88 220 LYS A O 1
ATOM 1709 N N . ILE A 1 221 ? -17.574 -16.059 38.824 1.00 93.56 221 ILE A N 1
ATOM 1710 C CA . ILE A 1 221 ? -16.989 -14.874 38.168 1.00 93.56 221 ILE A CA 1
ATOM 1711 C C . ILE A 1 221 ? -15.459 -14.868 38.298 1.00 93.56 221 ILE A C 1
ATOM 1713 O O . ILE A 1 221 ? -14.769 -14.608 37.317 1.00 93.56 221 ILE A O 1
ATOM 1717 N N . ILE A 1 222 ? -14.910 -15.206 39.470 1.00 94.81 222 ILE A N 1
ATOM 1718 C CA . ILE A 1 222 ? -13.455 -15.312 39.680 1.00 94.81 222 ILE A CA 1
ATOM 1719 C C . ILE A 1 222 ? -12.847 -16.387 38.765 1.00 94.81 222 ILE A C 1
ATOM 1721 O O . ILE A 1 222 ? -11.803 -16.160 38.150 1.00 94.81 222 ILE A O 1
ATOM 1725 N N . LYS A 1 223 ? -13.503 -17.545 38.637 1.00 96.75 223 LYS A N 1
ATOM 1726 C CA . LYS A 1 223 ? -13.060 -18.628 37.751 1.00 96.75 223 LYS A CA 1
ATOM 1727 C C . LYS A 1 223 ? -13.118 -18.228 36.273 1.00 96.75 223 LYS A C 1
ATOM 1729 O O . LYS A 1 223 ? -12.161 -18.487 35.544 1.00 96.75 223 LYS A O 1
ATOM 1734 N N . ASP A 1 224 ? -14.205 -17.592 35.849 1.00 94.50 224 ASP A N 1
ATOM 1735 C CA . ASP A 1 224 ? -14.412 -17.159 34.465 1.00 94.50 224 ASP A CA 1
ATOM 1736 C C . ASP A 1 224 ? -13.426 -16.029 34.095 1.00 94.50 224 ASP A C 1
ATOM 1738 O O . ASP A 1 224 ? -12.819 -16.060 33.024 1.00 94.50 224 ASP A O 1
ATOM 1742 N N . ALA A 1 225 ? -13.148 -15.100 35.019 1.00 95.38 225 ALA A N 1
ATOM 1743 C CA . ALA A 1 225 ? -12.114 -14.075 34.863 1.00 95.38 225 ALA A CA 1
ATOM 1744 C C . ALA A 1 225 ? -10.700 -14.674 34.757 1.00 95.38 225 ALA A C 1
ATOM 1746 O O . ALA A 1 225 ? -9.921 -14.267 33.895 1.00 95.38 225 ALA A O 1
ATOM 1747 N N . GLN A 1 226 ? -10.363 -15.677 35.578 1.00 96.31 226 GLN A N 1
ATOM 1748 C CA . GLN A 1 226 ? -9.079 -16.376 35.469 1.00 96.31 226 GLN A CA 1
ATOM 1749 C C . GLN A 1 226 ? -8.949 -17.132 34.136 1.00 96.31 226 GLN A C 1
ATOM 1751 O O . GLN A 1 226 ? -7.868 -17.153 33.548 1.00 96.31 226 GLN A O 1
ATOM 1756 N N . ALA A 1 227 ? -10.037 -17.722 33.631 1.00 96.25 227 ALA A N 1
ATOM 1757 C CA . ALA A 1 227 ? -10.052 -18.362 32.318 1.00 96.25 227 ALA A CA 1
ATOM 1758 C C . ALA A 1 227 ? -9.826 -17.346 31.182 1.00 96.25 227 ALA A C 1
ATOM 1760 O O . ALA A 1 227 ? -9.004 -17.598 30.301 1.00 96.25 227 ALA A O 1
ATOM 1761 N N . ALA A 1 228 ? -10.475 -16.178 31.242 1.00 94.44 228 ALA A N 1
ATOM 1762 C CA . ALA A 1 228 ? -10.280 -15.097 30.276 1.00 94.44 228 ALA A CA 1
ATOM 1763 C C . ALA A 1 228 ? -8.843 -14.537 30.294 1.00 94.44 228 ALA A C 1
ATOM 1765 O O . ALA A 1 228 ? -8.262 -14.305 29.235 1.00 94.44 228 ALA A O 1
ATOM 1766 N N . LEU A 1 229 ? -8.230 -14.381 31.475 1.00 95.88 229 LEU A N 1
ATOM 1767 C CA . LEU A 1 229 ? -6.823 -13.975 31.598 1.00 95.88 229 LEU A CA 1
ATOM 1768 C C . LEU A 1 229 ? -5.865 -15.003 30.980 1.00 95.88 229 LEU A C 1
ATOM 1770 O O . LEU A 1 229 ? -4.919 -14.620 30.294 1.00 95.88 229 LEU A O 1
ATOM 1774 N N . ASN A 1 230 ? -6.126 -16.299 31.174 1.00 96.25 230 ASN A N 1
ATOM 1775 C CA . ASN A 1 230 ? -5.320 -17.360 30.568 1.00 96.25 230 ASN A CA 1
ATOM 1776 C C . ASN A 1 230 ? -5.434 -17.345 29.029 1.00 96.25 230 ASN A C 1
ATOM 1778 O O . ASN A 1 230 ? -4.417 -17.450 28.348 1.00 96.25 230 ASN A O 1
ATOM 1782 N N . GLN A 1 231 ? -6.642 -17.151 28.483 1.00 94.81 231 GLN A N 1
ATOM 1783 C CA . GLN A 1 231 ? -6.864 -17.014 27.034 1.00 94.81 231 GLN A CA 1
ATOM 1784 C C . GLN A 1 231 ? -6.185 -15.764 26.455 1.00 94.81 231 GLN A C 1
ATOM 1786 O O . GLN A 1 231 ? -5.601 -15.819 25.375 1.00 94.81 231 GLN A O 1
ATOM 1791 N N . ALA A 1 232 ? -6.213 -14.637 27.173 1.00 95.69 232 ALA A N 1
ATOM 1792 C CA . ALA A 1 232 ? -5.527 -13.418 26.751 1.00 95.69 232 ALA A CA 1
ATOM 1793 C C . ALA A 1 232 ? -3.998 -13.601 26.692 1.00 95.69 232 ALA A C 1
ATOM 1795 O O . ALA A 1 232 ? -3.354 -13.093 25.775 1.00 95.69 232 ALA A O 1
ATOM 1796 N N . GLU A 1 233 ? -3.414 -14.348 27.634 1.00 96.75 233 GLU A N 1
ATOM 1797 C CA . GLU A 1 233 ? -1.987 -14.690 27.619 1.00 96.75 233 GLU A CA 1
ATOM 1798 C C . GLU A 1 233 ? -1.634 -15.651 26.468 1.00 96.75 233 GLU A C 1
ATOM 1800 O O . GLU A 1 233 ? -0.614 -15.456 25.810 1.00 96.75 233 GLU A O 1
ATOM 1805 N N . GLU A 1 234 ? -2.495 -16.628 26.164 1.00 96.81 234 GLU A N 1
ATOM 1806 C CA . GLU A 1 234 ? -2.340 -17.534 25.016 1.00 96.81 234 GLU A CA 1
ATOM 1807 C C . GLU A 1 234 ? -2.352 -16.768 23.680 1.00 96.81 234 GLU A C 1
ATOM 1809 O O . GLU A 1 234 ? -1.403 -16.875 22.899 1.00 96.81 234 GLU A O 1
ATOM 1814 N N . LEU A 1 235 ? -3.340 -15.891 23.465 1.00 95.75 235 LEU A N 1
ATOM 1815 C CA . LEU A 1 235 ? -3.413 -15.015 22.285 1.00 95.75 235 LEU A CA 1
ATOM 1816 C C . LEU A 1 235 ? -2.198 -14.078 22.175 1.00 95.75 235 LEU A C 1
ATOM 1818 O O . LEU A 1 235 ? -1.704 -13.804 21.081 1.00 95.75 235 LEU A O 1
ATOM 1822 N N . ARG A 1 236 ? -1.673 -13.592 23.306 1.00 95.88 236 ARG A N 1
ATOM 1823 C CA . ARG A 1 236 ? -0.468 -12.749 23.346 1.00 95.88 236 ARG A CA 1
ATOM 1824 C C . ARG A 1 236 ? 0.794 -13.510 22.930 1.00 95.88 236 ARG A C 1
ATOM 1826 O O . ARG A 1 236 ? 1.696 -12.913 22.339 1.00 95.88 236 ARG A O 1
ATOM 1833 N N . ILE A 1 237 ? 0.869 -14.805 23.233 1.00 97.19 237 ILE A N 1
ATOM 1834 C CA . ILE A 1 237 ? 1.941 -15.693 22.769 1.00 97.19 237 ILE A CA 1
ATOM 1835 C C . ILE A 1 237 ? 1.773 -15.983 21.270 1.00 97.19 237 ILE A C 1
ATOM 1837 O O . ILE A 1 237 ? 2.754 -15.901 20.532 1.00 97.19 237 ILE A O 1
ATOM 1841 N N . GLU A 1 238 ? 0.548 -16.237 20.799 1.00 96.19 238 GLU A N 1
ATOM 1842 C CA . GLU A 1 238 ? 0.264 -16.455 19.375 1.00 96.19 238 GLU A CA 1
ATOM 1843 C C . GLU A 1 238 ? 0.631 -15.233 18.516 1.00 96.19 238 GLU A C 1
ATOM 1845 O O . GLU A 1 238 ? 1.322 -15.382 17.508 1.00 96.19 238 GLU A O 1
ATOM 1850 N N . MET A 1 239 ? 0.261 -14.016 18.938 1.00 94.88 239 MET A N 1
ATOM 1851 C CA . MET A 1 239 ? 0.631 -12.784 18.225 1.00 94.88 239 MET A CA 1
ATOM 1852 C C . MET A 1 239 ? 2.151 -12.632 18.079 1.00 94.88 239 MET A C 1
ATOM 1854 O O . MET A 1 239 ? 2.629 -12.350 16.983 1.00 94.88 239 MET A O 1
ATOM 1858 N N . ARG A 1 240 ? 2.924 -12.900 19.140 1.00 95.69 240 ARG A N 1
ATOM 1859 C CA . ARG A 1 240 ? 4.398 -12.878 19.082 1.00 95.69 240 ARG A CA 1
ATOM 1860 C C . ARG A 1 240 ? 4.959 -13.922 18.121 1.00 95.69 240 ARG A C 1
ATOM 1862 O O . ARG A 1 240 ? 5.869 -13.619 17.358 1.00 95.69 240 ARG A O 1
ATOM 1869 N N . LEU A 1 241 ? 4.403 -15.134 18.118 1.00 96.62 241 LEU A N 1
ATOM 1870 C CA . LEU A 1 241 ? 4.817 -16.185 17.187 1.00 96.62 241 LEU A CA 1
ATOM 1871 C C . LEU A 1 241 ? 4.519 -15.797 15.726 1.00 96.62 241 LEU A C 1
ATOM 1873 O O . LEU A 1 241 ? 5.307 -16.103 14.831 1.00 96.62 241 LEU A O 1
ATOM 1877 N N . MET A 1 242 ? 3.408 -15.096 15.477 1.00 93.75 242 MET A N 1
ATOM 1878 C CA . MET A 1 242 ? 3.084 -14.541 14.159 1.00 93.75 242 MET A CA 1
ATOM 1879 C C . MET A 1 242 ? 4.038 -13.404 13.758 1.00 93.75 242 MET A C 1
ATOM 1881 O O . MET A 1 242 ? 4.473 -13.368 12.607 1.00 93.75 242 MET A O 1
ATOM 1885 N N . GLU A 1 243 ? 4.413 -12.514 14.682 1.00 94.62 243 GLU A N 1
ATOM 1886 C CA . GLU A 1 243 ? 5.430 -11.473 14.458 1.00 94.62 243 GLU A CA 1
ATOM 1887 C C . GLU A 1 243 ? 6.798 -12.083 14.109 1.00 94.62 243 GLU A C 1
ATOM 1889 O O . GLU A 1 243 ? 7.376 -11.739 13.076 1.00 94.62 243 GLU A O 1
ATOM 1894 N N . GLU A 1 244 ? 7.281 -13.050 14.898 1.00 96.25 244 GLU A N 1
ATOM 1895 C CA . GLU A 1 244 ? 8.531 -13.778 14.632 1.00 96.25 244 GLU A CA 1
ATOM 1896 C C . GLU A 1 244 ? 8.495 -14.502 13.277 1.00 96.25 244 GLU A C 1
ATOM 1898 O O . GLU A 1 244 ? 9.460 -14.461 12.510 1.00 96.25 244 GLU A O 1
ATOM 1903 N N . ARG A 1 245 ? 7.362 -15.130 12.935 1.00 94.88 245 ARG A N 1
ATOM 1904 C CA . ARG A 1 245 ? 7.171 -15.784 11.635 1.00 94.88 245 ARG A CA 1
ATOM 1905 C C . ARG A 1 245 ? 7.205 -14.787 10.476 1.00 94.88 245 ARG A C 1
ATOM 1907 O O . ARG A 1 245 ? 7.795 -15.099 9.442 1.00 94.88 245 ARG A O 1
ATOM 1914 N N . ASN A 1 246 ? 6.596 -13.613 10.630 1.00 92.38 246 ASN A N 1
ATOM 1915 C CA . ASN A 1 246 ? 6.622 -12.562 9.614 1.00 92.38 246 ASN A CA 1
ATOM 1916 C C . ASN A 1 246 ? 8.046 -12.028 9.406 1.00 92.38 246 ASN A C 1
ATOM 1918 O O . ASN A 1 246 ? 8.490 -11.927 8.265 1.00 92.38 246 ASN A O 1
ATOM 1922 N N . GLU A 1 247 ? 8.789 -11.768 10.482 1.00 94.56 247 GLU A N 1
ATOM 1923 C CA . GLU A 1 247 ? 10.199 -11.350 10.433 1.00 94.56 247 GLU A CA 1
ATOM 1924 C C . GLU A 1 247 ? 11.085 -12.390 9.718 1.00 94.56 247 GLU A C 1
ATOM 1926 O O . GLU A 1 247 ? 11.904 -12.040 8.866 1.00 94.56 247 GLU A O 1
ATOM 1931 N N . LEU A 1 248 ? 10.880 -13.687 9.981 1.00 94.00 248 LEU A N 1
ATOM 1932 C CA . LEU A 1 248 ? 11.570 -14.761 9.254 1.00 94.00 248 LEU A CA 1
ATOM 1933 C C . LEU A 1 248 ? 11.224 -14.777 7.756 1.00 94.00 248 LEU A C 1
ATOM 1935 O O . LEU A 1 248 ? 12.118 -14.974 6.933 1.00 94.00 248 LEU A O 1
ATOM 1939 N N . ILE A 1 249 ? 9.959 -14.538 7.390 1.00 92.50 249 ILE A N 1
ATOM 1940 C CA . ILE A 1 249 ? 9.532 -14.426 5.986 1.00 92.50 249 ILE A CA 1
ATOM 1941 C C . ILE A 1 249 ? 10.200 -13.218 5.316 1.00 92.50 249 ILE A C 1
ATOM 1943 O O . ILE A 1 249 ? 10.735 -13.364 4.217 1.00 92.50 249 ILE A O 1
ATOM 1947 N N . PHE A 1 250 ? 10.236 -12.051 5.969 1.00 92.75 250 PHE A N 1
ATOM 1948 C CA . PHE A 1 250 ? 10.920 -10.868 5.437 1.00 92.75 250 PHE A CA 1
ATOM 1949 C C . PHE A 1 250 ? 12.412 -11.116 5.225 1.00 92.75 250 PHE A C 1
ATOM 1951 O O . PHE A 1 250 ? 12.915 -10.840 4.137 1.00 92.75 250 PHE A O 1
ATOM 1958 N N . ARG A 1 251 ? 13.101 -11.722 6.197 1.00 94.25 251 ARG A N 1
ATOM 1959 C CA . ARG A 1 251 ? 14.520 -12.080 6.062 1.00 94.25 251 ARG A CA 1
ATOM 1960 C C . ARG A 1 251 ? 14.766 -13.085 4.939 1.00 94.25 251 ARG A C 1
ATOM 1962 O O . ARG A 1 251 ? 15.728 -12.936 4.193 1.00 94.25 251 ARG A O 1
ATOM 1969 N N . GLN A 1 252 ? 13.892 -14.078 4.775 1.00 90.56 252 GLN A N 1
ATOM 1970 C CA . GLN A 1 252 ? 13.999 -15.050 3.685 1.00 90.56 252 GLN A CA 1
ATOM 1971 C C . GLN A 1 252 ? 13.765 -14.402 2.309 1.00 90.56 252 GLN A C 1
ATOM 1973 O O . GLN A 1 252 ? 14.435 -14.760 1.340 1.00 90.56 252 GLN A O 1
ATOM 1978 N N . ILE A 1 253 ? 12.851 -13.429 2.215 1.00 90.00 253 ILE A N 1
ATOM 1979 C CA . ILE A 1 253 ? 12.633 -12.628 1.001 1.00 90.00 253 ILE A CA 1
ATOM 1980 C C . ILE A 1 253 ? 13.840 -11.721 0.728 1.00 90.00 253 ILE A C 1
ATOM 1982 O O . ILE A 1 253 ? 14.275 -11.636 -0.418 1.00 90.00 253 ILE A O 1
ATOM 1986 N N . GLU A 1 254 ? 14.420 -11.086 1.749 1.00 88.31 254 GLU A N 1
ATOM 1987 C CA . GLU A 1 254 ? 15.624 -10.258 1.620 1.00 88.31 254 GLU A CA 1
ATOM 1988 C C . GLU A 1 254 ? 16.840 -11.084 1.173 1.00 88.31 254 GLU A C 1
ATOM 1990 O O . GLU A 1 254 ? 17.565 -10.680 0.263 1.00 88.31 254 GLU A O 1
ATOM 1995 N N . GLU A 1 255 ? 17.046 -12.270 1.748 1.00 87.56 255 GLU A N 1
ATOM 1996 C CA . GLU A 1 255 ? 18.119 -13.182 1.350 1.00 87.56 255 GLU A CA 1
ATOM 1997 C C . GLU A 1 255 ? 17.916 -13.688 -0.086 1.00 87.56 255 GLU A C 1
ATOM 1999 O O . GLU A 1 255 ? 18.840 -13.614 -0.898 1.00 87.56 255 GLU A O 1
ATOM 2004 N N . ALA A 1 256 ? 16.697 -14.100 -0.455 1.00 86.25 256 ALA A N 1
ATOM 2005 C CA . ALA A 1 256 ? 16.368 -14.488 -1.828 1.00 86.25 256 ALA A CA 1
ATOM 2006 C C . ALA A 1 256 ? 16.558 -13.330 -2.827 1.00 86.25 256 ALA A C 1
ATOM 2008 O O . ALA A 1 256 ? 17.085 -13.532 -3.924 1.00 86.25 256 ALA A O 1
ATOM 2009 N N . MET A 1 257 ? 16.188 -12.105 -2.441 1.00 80.31 257 MET A N 1
ATOM 2010 C CA . MET A 1 257 ? 16.396 -10.892 -3.230 1.00 80.31 257 MET A CA 1
ATOM 2011 C C . MET A 1 257 ? 17.891 -10.591 -3.406 1.00 80.31 257 MET A C 1
ATOM 2013 O O . MET A 1 257 ? 18.332 -10.365 -4.531 1.00 80.31 257 MET A O 1
ATOM 2017 N N . ASN A 1 258 ? 18.695 -10.663 -2.343 1.00 81.00 258 ASN A N 1
ATOM 2018 C CA . ASN A 1 258 ? 20.146 -10.463 -2.409 1.00 81.00 258 ASN A CA 1
ATOM 2019 C C . ASN A 1 258 ? 20.845 -11.535 -3.264 1.00 81.00 258 ASN A C 1
ATOM 2021 O O . ASN A 1 258 ? 21.701 -11.204 -4.090 1.00 81.00 258 ASN A O 1
ATOM 2025 N N . VAL A 1 259 ? 20.446 -12.806 -3.135 1.00 84.06 259 VAL A N 1
ATOM 2026 C CA . VAL A 1 259 ? 20.941 -13.913 -3.974 1.00 84.06 259 VAL A CA 1
ATOM 2027 C C . VAL A 1 259 ? 20.552 -13.722 -5.445 1.00 84.06 259 VAL A C 1
ATOM 2029 O O . VAL A 1 259 ? 21.354 -14.031 -6.326 1.00 84.06 259 VAL A O 1
ATOM 2032 N N . SER A 1 260 ? 19.367 -13.172 -5.731 1.00 75.81 260 SER A N 1
ATOM 2033 C CA . SER A 1 260 ? 18.907 -12.914 -7.102 1.00 75.81 260 SER A CA 1
ATOM 2034 C C . SER A 1 260 ? 19.514 -11.654 -7.736 1.00 75.81 260 SER A C 1
ATOM 2036 O O . SER A 1 260 ? 19.758 -11.647 -8.942 1.00 75.81 260 SER A O 1
ATOM 2038 N N . ILE A 1 261 ? 19.749 -10.584 -6.968 1.00 72.81 261 ILE A N 1
ATOM 2039 C CA . ILE A 1 261 ? 20.226 -9.285 -7.483 1.00 72.81 261 ILE A CA 1
ATOM 2040 C C . ILE A 1 261 ? 21.761 -9.211 -7.523 1.00 72.81 261 ILE A C 1
ATOM 2042 O O . ILE A 1 261 ? 22.321 -8.644 -8.462 1.00 72.81 261 ILE A O 1
ATOM 2046 N N . GLY A 1 262 ? 22.468 -9.828 -6.571 1.00 71.50 262 GLY A N 1
ATOM 2047 C CA . GLY A 1 262 ? 23.936 -9.803 -6.507 1.00 71.50 262 GLY A CA 1
ATOM 2048 C C . GLY A 1 262 ? 24.668 -10.276 -7.782 1.00 71.50 262 GLY A C 1
ATOM 2049 O O . GLY A 1 262 ? 25.684 -9.675 -8.147 1.00 71.50 262 GLY A O 1
ATOM 2050 N N . PRO A 1 263 ? 24.194 -11.315 -8.502 1.00 73.00 263 PRO A N 1
ATOM 2051 C CA . PRO A 1 263 ? 24.752 -11.709 -9.798 1.00 73.00 263 PRO A CA 1
ATOM 2052 C C . PRO A 1 263 ? 24.497 -10.682 -10.911 1.00 73.00 263 PRO A C 1
ATOM 2054 O O . PRO A 1 263 ? 25.378 -10.459 -11.741 1.00 73.00 263 PRO A O 1
ATOM 2057 N N . LEU A 1 264 ? 23.324 -10.037 -10.916 1.00 66.62 264 LEU A N 1
ATOM 2058 C CA . LEU A 1 264 ? 22.955 -9.001 -11.887 1.00 66.62 264 LEU A CA 1
ATOM 2059 C C . LEU A 1 264 ? 23.817 -7.741 -11.713 1.00 66.62 264 LEU A C 1
ATOM 2061 O O . LEU A 1 264 ? 24.385 -7.267 -12.695 1.00 66.62 264 LEU A O 1
ATOM 2065 N N . ASP A 1 265 ? 24.008 -7.260 -10.479 1.00 69.62 265 ASP A N 1
ATOM 2066 C CA . ASP A 1 265 ? 24.874 -6.104 -10.176 1.00 69.62 265 ASP A CA 1
ATOM 2067 C C . ASP A 1 265 ? 26.310 -6.312 -10.697 1.00 69.62 265 ASP A C 1
ATOM 2069 O O . ASP A 1 265 ? 26.871 -5.454 -11.383 1.00 69.62 265 ASP A O 1
ATOM 2073 N N . LYS A 1 266 ? 26.875 -7.509 -10.476 1.00 73.62 266 LYS A N 1
ATOM 2074 C CA . LYS A 1 266 ? 28.202 -7.883 -10.994 1.00 73.62 266 LYS A CA 1
ATOM 2075 C C . LYS A 1 266 ? 28.271 -7.872 -12.522 1.00 73.62 266 LYS A C 1
ATOM 2077 O O . LYS A 1 266 ? 29.288 -7.444 -13.064 1.00 73.62 266 LYS A O 1
ATOM 2082 N N . MET A 1 267 ? 27.222 -8.317 -13.216 1.00 70.44 267 MET A N 1
ATOM 2083 C CA . MET A 1 267 ? 27.188 -8.337 -14.684 1.00 70.44 267 MET A CA 1
ATOM 2084 C C . MET A 1 267 ? 27.044 -6.932 -15.282 1.00 70.44 267 MET A C 1
ATOM 2086 O O . MET A 1 267 ? 27.748 -6.611 -16.239 1.00 70.44 267 MET A O 1
ATOM 2090 N N . PHE A 1 268 ? 26.220 -6.058 -14.691 1.00 69.50 268 PHE A N 1
ATOM 2091 C CA . PHE A 1 268 ? 26.109 -4.664 -15.137 1.00 69.50 268 PHE A CA 1
ATOM 2092 C C . PHE A 1 268 ? 27.419 -3.890 -14.934 1.00 69.50 268 PHE A C 1
ATOM 2094 O O . PHE A 1 268 ? 27.907 -3.259 -15.878 1.00 69.50 268 PHE A O 1
ATOM 2101 N N . ARG A 1 269 ? 28.065 -4.039 -13.765 1.00 72.62 269 ARG A N 1
ATOM 2102 C CA . ARG A 1 269 ? 29.394 -3.459 -13.500 1.00 72.62 269 ARG A CA 1
ATOM 2103 C C . ARG A 1 269 ? 30.466 -3.995 -14.454 1.00 72.62 269 ARG A C 1
ATOM 2105 O O . ARG A 1 269 ? 31.263 -3.212 -14.963 1.00 72.62 269 ARG A O 1
ATOM 2112 N N . ALA A 1 270 ? 30.471 -5.299 -14.748 1.00 74.69 270 ALA A N 1
ATOM 2113 C CA . ALA A 1 270 ? 31.403 -5.899 -15.710 1.00 74.69 270 ALA A CA 1
ATOM 2114 C C . ALA A 1 270 ? 31.202 -5.383 -17.150 1.00 74.69 270 ALA A C 1
ATOM 2116 O O . ALA A 1 270 ? 32.161 -5.324 -17.917 1.00 74.69 270 ALA A O 1
ATOM 2117 N N . SER A 1 271 ? 29.984 -4.958 -17.501 1.00 74.50 271 SER A N 1
ATOM 2118 C CA . SER A 1 271 ? 29.664 -4.305 -18.777 1.00 74.50 271 SER A CA 1
ATOM 2119 C C . SER A 1 271 ? 29.917 -2.785 -18.784 1.00 74.50 271 SER A C 1
ATOM 2121 O O . SER A 1 271 ? 29.601 -2.125 -19.777 1.00 74.50 271 SER A O 1
ATOM 2123 N N . GLY A 1 272 ? 30.455 -2.207 -17.704 1.00 66.44 272 GLY A N 1
ATOM 2124 C CA . GLY A 1 272 ? 30.738 -0.771 -17.600 1.00 66.44 272 GLY A CA 1
ATOM 2125 C C . GLY A 1 272 ? 29.501 0.124 -17.449 1.00 66.44 272 GLY A C 1
ATOM 2126 O O . GLY A 1 272 ? 29.588 1.318 -17.727 1.00 66.44 272 GLY A O 1
ATOM 2127 N N . GLN A 1 273 ? 28.355 -0.429 -17.034 1.00 68.12 273 GLN A N 1
ATOM 2128 C CA . GLN A 1 273 ? 27.142 0.339 -16.739 1.00 68.12 273 GLN A CA 1
ATOM 2129 C C . GLN A 1 273 ? 26.951 0.469 -15.226 1.00 68.12 273 GLN A C 1
ATOM 2131 O O . GLN A 1 273 ? 27.086 -0.514 -14.499 1.00 68.12 273 GLN A O 1
ATOM 2136 N N . ASP A 1 274 ? 26.627 1.676 -14.755 1.00 66.94 274 ASP A N 1
ATOM 2137 C CA . ASP A 1 274 ? 26.427 1.939 -13.327 1.00 66.94 274 ASP A CA 1
ATOM 2138 C C . ASP A 1 274 ? 25.033 1.455 -12.874 1.00 66.94 274 ASP A C 1
ATOM 2140 O O . ASP A 1 274 ? 24.021 2.026 -13.304 1.00 66.94 274 ASP A O 1
ATOM 2144 N N . PRO A 1 275 ? 24.941 0.420 -12.018 1.00 65.69 275 PRO A N 1
ATOM 2145 C CA . PRO A 1 275 ? 23.671 -0.234 -11.689 1.00 65.69 275 PRO A CA 1
ATOM 2146 C C . PRO A 1 275 ? 22.724 0.681 -10.898 1.00 65.69 275 PRO A C 1
ATOM 2148 O O . PRO A 1 275 ? 21.513 0.666 -11.128 1.00 65.69 275 PRO A O 1
ATOM 2151 N N . GLU A 1 276 ? 23.266 1.556 -10.043 1.00 67.50 276 GLU A N 1
ATOM 2152 C CA . GLU A 1 276 ? 22.494 2.552 -9.283 1.00 67.50 276 GLU A CA 1
ATOM 2153 C C . GLU A 1 276 ? 21.680 3.480 -10.197 1.00 67.50 276 GLU A C 1
ATOM 2155 O O . GLU A 1 276 ? 20.560 3.861 -9.860 1.00 67.50 276 GLU A O 1
ATOM 2160 N N . ARG A 1 277 ? 22.210 3.789 -11.387 1.00 63.56 277 ARG A N 1
ATOM 2161 C CA . ARG A 1 277 ? 21.619 4.731 -12.347 1.00 63.56 277 ARG A CA 1
ATOM 2162 C C . ARG A 1 277 ? 20.430 4.144 -13.113 1.00 63.56 277 ARG A C 1
ATOM 2164 O O . ARG A 1 277 ? 19.571 4.886 -13.584 1.00 63.56 277 ARG A O 1
ATOM 2171 N N . ILE A 1 278 ? 20.380 2.816 -13.237 1.00 61.47 278 ILE A N 1
ATOM 2172 C CA . ILE A 1 278 ? 19.231 2.090 -13.794 1.00 61.47 278 ILE A CA 1
ATOM 2173 C C . ILE A 1 278 ? 18.194 1.870 -12.687 1.00 61.47 278 ILE A C 1
ATOM 2175 O O . ILE A 1 278 ? 17.009 2.128 -12.893 1.00 61.47 278 ILE A O 1
ATOM 2179 N N . MET A 1 279 ? 18.632 1.482 -11.486 1.00 60.84 279 MET A N 1
ATOM 2180 C CA . MET A 1 279 ? 17.728 1.197 -10.370 1.00 60.84 279 MET A CA 1
ATOM 2181 C C . MET A 1 279 ? 17.002 2.454 -9.849 1.00 60.84 279 MET A C 1
ATOM 2183 O O . MET A 1 279 ? 15.846 2.362 -9.444 1.00 60.84 279 MET A O 1
ATOM 2187 N N . SER A 1 280 ? 17.607 3.643 -9.967 1.00 62.78 280 SER A N 1
ATOM 2188 C CA . SER A 1 280 ? 16.952 4.936 -9.698 1.00 62.78 280 SER A CA 1
ATOM 2189 C C . SER A 1 280 ? 15.903 5.360 -10.737 1.00 62.78 280 SER A C 1
ATOM 2191 O O . SER A 1 280 ? 15.281 6.401 -10.568 1.00 62.78 280 SER A O 1
ATOM 2193 N N . THR A 1 281 ? 15.746 4.611 -11.835 1.00 60.16 281 THR A N 1
ATOM 2194 C CA . THR A 1 281 ? 14.694 4.831 -12.849 1.00 60.16 281 THR A CA 1
ATOM 2195 C C . THR A 1 281 ? 13.490 3.896 -12.628 1.00 60.16 281 THR A C 1
ATOM 2197 O O . THR A 1 281 ? 12.464 4.057 -13.279 1.00 60.16 281 THR A O 1
ATOM 2200 N N . ILE A 1 282 ? 13.618 2.911 -11.727 1.00 57.53 282 ILE A N 1
ATOM 2201 C CA . ILE A 1 282 ? 12.622 1.851 -11.468 1.00 57.53 282 ILE A CA 1
ATOM 2202 C C . ILE A 1 282 ? 11.969 1.999 -10.076 1.00 57.53 282 ILE A C 1
ATOM 2204 O O . ILE A 1 282 ? 10.887 1.462 -9.852 1.00 57.53 282 ILE A O 1
ATOM 2208 N N . ARG A 1 283 ? 12.614 2.719 -9.147 1.00 45.03 283 ARG A N 1
ATOM 2209 C CA . ARG A 1 283 ? 12.069 3.079 -7.827 1.00 45.03 283 ARG A CA 1
ATOM 2210 C C . ARG A 1 283 ? 11.269 4.380 -7.885 1.00 45.03 283 ARG A C 1
ATOM 2212 O O . ARG A 1 283 ? 10.228 4.416 -7.199 1.00 45.03 283 ARG A O 1
#

Secondary structure (DSSP, 8-state):
-------------------HHHHHHHHHHHHHHHTTTS---EEEEEETTEEEEEE--HHHHHHHHHHHHHHHHHHHHHHHHHHHHHHHSSHHHHHHHHHHHHHHHHHHHHHHHHHHHHHHHHHHHHHHHHHHHHHHHHHHHHHHHHHHHHHHHHHHHHHHHHHHHHHHHHHHHHHHHHHHHHHHTTS--HHHHHHHHHHHHHHHHHHHHHHHHHHHHHHHHHHHHHHHHHHHHHHHHHHHHHHHHHHHHHHHHHHHHHHHHHHHHHHHHHTT--HHHHHTTT-

Radius of gyration: 64.74 Å; chains: 1; bounding box: 124×56×204 Å

pLDDT: mean 79.77, std 18.42, range [32.66, 98.5]